Protein AF-A0A3M1DU56-F1 (afdb_monomer_lite)

Structure (mmCIF, N/CA/C/O backbone):
data_AF-A0A3M1DU56-F1
#
_entry.id   AF-A0A3M1DU56-F1
#
loop_
_atom_site.group_PDB
_atom_site.id
_atom_site.type_symbol
_atom_site.label_atom_id
_atom_site.label_alt_id
_atom_site.label_comp_id
_atom_site.label_asym_id
_atom_site.label_entity_id
_atom_site.label_seq_id
_atom_site.pdbx_PDB_ins_code
_atom_site.Cartn_x
_atom_site.Cartn_y
_atom_site.Cartn_z
_atom_site.occupancy
_atom_site.B_iso_or_equiv
_atom_site.auth_seq_id
_atom_site.auth_comp_id
_atom_site.auth_asym_id
_atom_site.auth_atom_id
_atom_site.pdbx_PDB_model_num
ATOM 1 N N . LEU A 1 1 ? 11.987 19.988 -19.309 1.00 53.34 1 LEU A N 1
ATOM 2 C CA . LEU A 1 1 ? 11.831 20.797 -18.081 1.00 53.34 1 LEU A CA 1
ATOM 3 C C . LEU A 1 1 ? 10.709 21.783 -18.380 1.00 53.34 1 LEU A C 1
ATOM 5 O O . LEU A 1 1 ? 10.900 22.596 -19.270 1.00 53.34 1 LEU A O 1
ATOM 9 N N . ILE A 1 2 ? 9.508 21.596 -17.819 1.00 60.16 2 ILE A N 1
ATOM 10 C CA . ILE A 1 2 ? 8.320 22.378 -18.244 1.00 60.16 2 ILE A CA 1
ATOM 11 C C . ILE A 1 2 ? 8.192 23.694 -17.455 1.00 60.16 2 ILE A C 1
ATOM 13 O O . ILE A 1 2 ? 7.592 24.644 -17.939 1.00 60.16 2 ILE A O 1
ATOM 17 N N . GLY A 1 3 ? 8.858 23.809 -16.307 1.00 58.50 3 GLY A N 1
ATOM 18 C CA . GLY A 1 3 ? 9.048 25.081 -15.618 1.00 58.50 3 GLY A CA 1
ATOM 19 C C . GLY A 1 3 ? 9.845 24.898 -14.332 1.00 58.50 3 GLY A C 1
ATOM 20 O O . GLY A 1 3 ? 9.717 23.869 -13.665 1.00 58.50 3 GLY A O 1
ATOM 21 N N . GLY A 1 4 ? 10.690 25.876 -14.015 1.00 61.22 4 GLY A N 1
ATOM 22 C CA . GLY A 1 4 ? 11.244 26.072 -12.679 1.00 61.22 4 GLY A CA 1
ATOM 23 C C . GLY A 1 4 ? 10.554 27.283 -12.063 1.00 61.22 4 GLY A C 1
ATOM 24 O O . GLY A 1 4 ? 10.511 28.334 -12.701 1.00 61.22 4 GLY A O 1
ATOM 25 N N . LEU A 1 5 ? 9.975 27.136 -10.872 1.00 71.75 5 LEU A N 1
ATOM 26 C CA . LEU A 1 5 ? 9.483 28.278 -10.104 1.00 71.75 5 LEU A CA 1
ATOM 27 C C . LEU A 1 5 ? 10.548 28.630 -9.072 1.00 71.75 5 LEU A C 1
ATOM 29 O O . LEU A 1 5 ? 10.865 27.818 -8.203 1.00 71.75 5 LEU A O 1
ATOM 33 N N . PHE A 1 6 ? 11.092 29.835 -9.200 1.00 69.06 6 PHE A N 1
ATOM 34 C CA . PHE A 1 6 ? 11.969 30.436 -8.210 1.00 69.06 6 PHE A CA 1
ATOM 35 C C . PHE A 1 6 ? 11.147 31.434 -7.399 1.00 69.06 6 PHE A C 1
ATOM 37 O O . PHE A 1 6 ? 10.529 32.335 -7.975 1.00 69.06 6 PHE A O 1
ATOM 44 N N . ARG A 1 7 ? 11.115 31.270 -6.076 1.00 62.53 7 ARG A N 1
ATOM 45 C CA . ARG A 1 7 ? 10.543 32.266 -5.169 1.00 62.53 7 ARG A CA 1
ATOM 46 C C . ARG A 1 7 ? 11.596 32.645 -4.138 1.00 62.53 7 ARG A C 1
ATOM 48 O O . ARG A 1 7 ? 12.081 31.800 -3.391 1.00 62.53 7 ARG A O 1
ATOM 55 N N . GLU A 1 8 ? 11.914 33.930 -4.102 1.00 69.94 8 GLU A N 1
ATOM 56 C CA . GLU A 1 8 ? 12.745 34.545 -3.073 1.00 69.94 8 GLU A CA 1
ATOM 57 C C . GLU A 1 8 ? 11.850 35.467 -2.254 1.00 69.94 8 GLU A C 1
ATOM 59 O O . GLU A 1 8 ? 11.151 36.322 -2.804 1.00 69.94 8 GLU A O 1
ATOM 64 N N . VAL A 1 9 ? 11.809 35.231 -0.944 1.00 67.00 9 VAL A N 1
ATOM 65 C CA . VAL A 1 9 ? 11.100 36.092 0.001 1.00 67.00 9 VAL A CA 1
ATOM 66 C C . VAL A 1 9 ? 12.126 36.628 0.985 1.00 67.00 9 VAL A C 1
ATOM 68 O O . VAL A 1 9 ? 12.706 35.868 1.764 1.00 67.00 9 VAL A O 1
ATOM 71 N N . THR A 1 10 ? 12.333 37.939 0.938 1.00 72.50 10 THR A N 1
ATOM 72 C CA . THR A 1 10 ? 13.111 38.684 1.929 1.00 72.50 10 THR A CA 1
ATOM 73 C C . THR A 1 10 ? 12.139 39.275 2.940 1.00 72.50 10 THR A C 1
ATOM 75 O O . THR A 1 10 ? 11.180 39.948 2.556 1.00 72.50 10 THR A O 1
ATOM 78 N N . THR A 1 11 ? 12.342 38.977 4.223 1.00 69.69 11 THR A N 1
ATOM 79 C CA . THR A 1 11 ? 11.551 39.558 5.315 1.00 69.69 11 THR A CA 1
ATOM 80 C C . THR A 1 11 ? 12.462 40.370 6.222 1.00 69.69 11 THR A C 1
ATOM 82 O O . THR A 1 11 ? 13.335 39.805 6.882 1.00 69.69 11 THR A O 1
ATOM 85 N N . ASP A 1 12 ? 12.199 41.676 6.286 1.00 74.12 12 ASP A N 1
ATOM 86 C CA . ASP A 1 12 ? 12.950 42.621 7.109 1.00 74.12 12 ASP A CA 1
ATOM 87 C C . ASP A 1 12 ? 12.147 42.985 8.360 1.00 74.12 12 ASP A C 1
ATOM 89 O O . ASP A 1 12 ? 11.065 43.576 8.291 1.00 74.12 12 ASP A O 1
ATOM 93 N N . GLY A 1 13 ? 12.672 42.614 9.528 1.00 69.31 13 GLY A N 1
ATOM 94 C CA . GLY A 1 13 ? 12.105 42.938 10.831 1.00 69.31 13 GLY A CA 1
ATOM 95 C C . GLY A 1 13 ? 13.002 43.899 11.602 1.00 69.31 13 GLY A C 1
ATOM 96 O O . GLY A 1 13 ? 14.091 43.529 12.041 1.00 69.31 13 GLY A O 1
ATOM 97 N N . HIS A 1 14 ? 12.525 45.122 11.840 1.00 76.25 14 HIS A N 1
ATOM 98 C CA . HIS A 1 14 ? 13.210 46.099 12.689 1.00 76.25 14 HIS A CA 1
ATOM 99 C C . HIS A 1 14 ? 12.435 46.304 13.990 1.00 76.25 14 HIS A C 1
ATOM 101 O O . HIS A 1 14 ? 11.269 46.690 13.977 1.00 76.25 14 HIS A O 1
ATOM 107 N N . SER A 1 15 ? 13.084 46.061 15.127 1.00 75.06 15 SER A N 1
ATOM 108 C CA . SER A 1 15 ? 12.523 46.313 16.457 1.00 75.06 15 SER A CA 1
ATOM 109 C C . SER A 1 15 ? 13.486 47.181 17.256 1.00 75.06 15 SER A C 1
ATOM 111 O O . SER A 1 15 ? 14.662 46.851 17.378 1.00 75.06 15 SER A O 1
ATOM 113 N N . GLN A 1 16 ? 13.018 48.299 17.807 1.00 81.38 16 GLN A N 1
ATOM 114 C CA . GLN A 1 16 ? 13.868 49.211 18.578 1.00 81.38 16 GLN A CA 1
ATOM 115 C C . GLN A 1 16 ? 13.161 49.740 19.822 1.00 81.38 16 GLN A C 1
ATOM 117 O O . GLN A 1 16 ? 11.945 49.937 19.815 1.00 81.38 16 GLN A O 1
ATOM 122 N N . VAL A 1 17 ? 13.934 50.007 20.877 1.00 77.56 17 VAL A N 1
ATOM 123 C CA . VAL A 1 17 ? 13.431 50.676 22.082 1.00 77.56 17 VAL A CA 1
ATOM 124 C C . VAL A 1 17 ? 13.238 52.174 21.779 1.00 77.56 17 VAL A C 1
ATOM 126 O O . VAL A 1 17 ? 14.212 52.838 21.404 1.00 77.56 17 VAL A O 1
ATOM 129 N N . PRO A 1 18 ? 12.019 52.735 21.930 1.00 73.94 18 PRO A N 1
ATOM 130 C CA . PRO A 1 18 ? 11.756 54.148 21.657 1.00 73.94 18 PRO A CA 1
ATOM 131 C C . PRO A 1 18 ? 12.673 55.075 22.473 1.00 73.94 18 PRO A C 1
ATOM 133 O O . PRO A 1 18 ? 12.880 54.868 23.666 1.00 73.94 18 PRO A O 1
ATOM 136 N N . GLY A 1 19 ? 13.245 56.097 21.830 1.00 79.62 19 GLY A N 1
ATOM 137 C CA . GLY A 1 19 ? 14.179 57.048 22.449 1.00 79.62 19 GLY A CA 1
ATOM 138 C C . GLY A 1 19 ? 15.635 56.571 22.433 1.00 79.62 19 GLY A C 1
ATOM 139 O O . GLY A 1 19 ? 16.466 57.184 21.764 1.00 79.62 19 GLY A O 1
ATOM 140 N N . LEU A 1 20 ? 15.942 55.460 23.111 1.00 76.88 20 LEU A N 1
ATOM 141 C CA . LEU A 1 20 ? 17.318 54.950 23.246 1.00 76.88 20 LEU A CA 1
ATOM 142 C C . LEU A 1 20 ? 17.908 54.418 21.930 1.00 76.88 20 LEU A C 1
ATOM 144 O O . LEU A 1 20 ? 19.110 54.547 21.709 1.00 76.88 20 LEU A O 1
ATOM 148 N N . GLY A 1 21 ? 17.077 53.876 21.032 1.00 72.31 21 GLY A N 1
ATOM 149 C CA . GLY A 1 21 ? 17.520 53.323 19.745 1.00 72.31 21 GLY A CA 1
ATOM 150 C C . GLY A 1 21 ? 18.069 54.345 18.735 1.00 72.31 21 GLY A C 1
ATOM 151 O O . GLY A 1 21 ? 18.773 53.953 17.808 1.00 72.31 21 GLY A O 1
ATOM 152 N N . ASN A 1 22 ? 17.812 55.648 18.922 1.00 80.50 22 ASN A N 1
ATOM 153 C CA . ASN A 1 22 ? 18.173 56.703 17.960 1.00 80.50 22 ASN A CA 1
ATOM 154 C C . ASN A 1 22 ? 19.510 57.407 18.267 1.00 80.50 22 ASN A C 1
ATOM 156 O O . ASN A 1 22 ? 19.886 58.343 17.561 1.00 80.50 22 ASN A O 1
ATOM 160 N N . LEU A 1 23 ? 20.227 57.008 19.325 1.00 83.62 23 LEU A N 1
ATOM 161 C CA . LEU A 1 23 ? 21.490 57.655 19.691 1.00 83.62 23 LEU A CA 1
ATOM 162 C C . LEU A 1 23 ? 22.633 57.211 18.758 1.00 83.62 23 LEU A C 1
ATOM 164 O O . LEU A 1 23 ? 22.855 56.008 18.611 1.00 83.62 23 LEU A O 1
ATOM 168 N N . PRO A 1 24 ? 23.429 58.146 18.203 1.00 76.75 24 PRO A N 1
ATOM 169 C CA . PRO A 1 24 ? 24.437 57.843 17.182 1.00 76.75 24 PRO A CA 1
ATOM 170 C C . PRO A 1 24 ? 25.595 56.955 17.672 1.00 76.75 24 PRO A C 1
ATOM 172 O O . PRO A 1 24 ? 26.265 56.341 16.850 1.00 76.75 24 PRO A O 1
ATOM 175 N N . TRP A 1 25 ? 25.808 56.853 18.991 1.00 80.50 25 TRP A N 1
ATOM 176 C CA . TRP A 1 25 ? 26.898 56.060 19.582 1.00 80.50 25 TRP A CA 1
ATOM 177 C C . TRP A 1 25 ? 26.436 54.794 20.315 1.00 80.50 25 TRP A C 1
ATOM 179 O O . TRP A 1 25 ? 27.123 53.781 20.253 1.00 80.50 25 TRP A O 1
ATOM 189 N N . ILE A 1 26 ? 25.283 54.825 20.995 1.00 82.31 26 ILE A N 1
ATOM 190 C CA . ILE A 1 26 ? 24.797 53.693 21.814 1.00 82.31 26 ILE A CA 1
ATOM 191 C C . ILE A 1 26 ? 23.497 53.060 21.300 1.00 82.31 26 ILE A C 1
ATOM 193 O O . ILE A 1 26 ? 23.147 51.962 21.723 1.00 82.31 26 ILE A O 1
ATOM 197 N N . GLY A 1 27 ? 22.798 53.705 20.362 1.00 75.19 27 GLY A N 1
ATOM 198 C CA . GLY A 1 27 ? 21.537 53.221 19.793 1.00 75.19 27 GLY A CA 1
ATOM 199 C C . GLY A 1 27 ? 21.592 51.828 19.148 1.00 75.19 27 GLY A C 1
ATOM 200 O O . GLY A 1 27 ? 20.631 51.075 19.318 1.00 75.19 27 GLY A O 1
ATOM 201 N N . PRO A 1 28 ? 22.697 51.407 18.491 1.00 79.88 28 PRO A N 1
ATOM 202 C CA . PRO A 1 28 ? 22.815 50.056 17.942 1.00 79.88 28 PRO A CA 1
ATOM 203 C C . PRO A 1 28 ? 22.666 48.924 18.966 1.00 79.88 28 PRO A C 1
ATOM 205 O O . PRO A 1 28 ? 22.270 47.831 18.581 1.00 79.88 28 PRO A O 1
ATOM 208 N N . LEU A 1 29 ? 22.941 49.179 20.251 1.00 80.88 29 LEU A N 1
ATOM 209 C CA . LEU A 1 29 ? 22.835 48.182 21.322 1.00 80.88 29 LEU A CA 1
ATOM 210 C C . LEU A 1 29 ? 21.387 47.959 21.798 1.00 80.88 29 LEU A C 1
ATOM 212 O O . LEU A 1 29 ? 21.093 46.949 22.430 1.00 80.88 29 LEU A O 1
ATOM 216 N N . PHE A 1 30 ? 20.486 48.897 21.488 1.00 81.38 30 PHE A N 1
ATOM 217 C CA . PHE A 1 30 ? 19.079 48.900 21.910 1.00 81.38 30 PHE A CA 1
ATOM 218 C C . PHE A 1 30 ? 18.104 48.676 20.742 1.00 81.38 30 PHE A C 1
ATOM 220 O O . PHE A 1 30 ? 16.900 48.931 20.863 1.00 81.38 30 PHE A O 1
ATOM 227 N N . ARG A 1 31 ? 18.617 48.202 19.601 1.00 80.00 31 ARG A N 1
ATOM 228 C CA . ARG A 1 31 ? 17.826 47.794 18.436 1.00 80.00 31 ARG A CA 1
ATOM 229 C C . ARG A 1 31 ? 18.154 46.355 18.054 1.00 80.00 31 ARG A C 1
ATOM 231 O O . ARG A 1 31 ? 19.301 45.933 18.136 1.00 80.00 31 ARG A O 1
ATOM 238 N N . SER A 1 32 ? 17.143 45.627 17.607 1.00 76.12 32 SER A N 1
ATOM 239 C CA . SER A 1 32 ? 17.262 44.303 17.011 1.00 76.12 32 SER A CA 1
ATOM 240 C C . SER A 1 32 ? 16.854 44.400 15.545 1.00 76.12 32 SER A C 1
ATOM 242 O O . SER A 1 32 ? 15.770 44.895 15.224 1.00 76.12 32 SER A O 1
ATOM 244 N N . ILE A 1 33 ? 17.751 43.976 14.660 1.00 75.25 33 ILE A N 1
ATOM 245 C CA . ILE A 1 33 ? 17.503 43.875 13.223 1.00 75.25 33 ILE A CA 1
ATOM 246 C C . ILE A 1 33 ? 17.552 42.389 12.901 1.00 75.25 33 ILE A C 1
ATOM 248 O O . ILE A 1 33 ? 18.579 41.748 13.119 1.00 75.25 33 ILE A O 1
ATOM 252 N N . ALA A 1 34 ? 16.436 41.849 12.430 1.00 71.44 34 ALA A N 1
ATOM 253 C CA . ALA A 1 34 ? 16.346 40.481 11.959 1.00 71.44 34 ALA A CA 1
ATOM 254 C C . ALA A 1 34 ? 16.028 40.520 10.465 1.00 71.44 34 ALA A C 1
ATOM 256 O O . ALA A 1 34 ? 14.930 40.904 10.070 1.00 71.44 34 ALA A O 1
ATOM 257 N N . GLU A 1 35 ? 17.006 40.135 9.656 1.00 73.06 35 GLU A N 1
ATOM 258 C CA . GLU A 1 35 ? 16.851 39.929 8.220 1.00 73.06 35 GLU A CA 1
ATOM 259 C C . GLU A 1 35 ? 16.858 38.421 7.964 1.00 73.06 35 GLU A C 1
ATOM 261 O O . GLU A 1 35 ? 17.730 37.698 8.456 1.00 73.06 35 GLU A O 1
ATOM 266 N N . SER A 1 36 ? 15.854 37.928 7.241 1.00 71.56 36 SER A N 1
ATOM 267 C CA . SER A 1 36 ? 15.786 36.527 6.835 1.00 71.56 36 SER A CA 1
ATOM 268 C C . SER A 1 36 ? 15.483 36.429 5.348 1.00 71.56 36 SER A C 1
ATOM 270 O O . SER A 1 36 ? 14.459 36.926 4.872 1.00 71.56 36 SER A O 1
ATOM 272 N N . THR A 1 37 ? 16.371 35.743 4.630 1.00 73.75 37 THR A N 1
ATOM 273 C CA . THR A 1 37 ? 16.243 35.474 3.196 1.00 73.75 37 THR A CA 1
ATOM 274 C C . THR A 1 37 ? 16.012 33.983 3.002 1.00 73.75 37 THR A C 1
ATOM 276 O O . THR A 1 37 ? 16.895 33.175 3.294 1.00 73.75 37 THR A O 1
ATOM 279 N N . THR A 1 38 ? 14.826 33.609 2.512 1.00 67.19 38 THR A N 1
ATOM 280 C CA . THR A 1 38 ? 14.493 32.211 2.194 1.00 67.19 38 THR A CA 1
ATOM 281 C C . THR A 1 38 ? 14.344 32.041 0.686 1.00 67.19 38 THR A C 1
ATOM 283 O O . THR A 1 38 ? 13.567 32.749 0.039 1.00 67.19 38 THR A O 1
ATOM 286 N N . ARG A 1 39 ? 15.109 31.095 0.130 1.00 77.69 39 ARG A N 1
ATOM 287 C CA . ARG A 1 39 ? 15.142 30.759 -1.296 1.00 77.69 39 ARG A CA 1
ATOM 288 C C . ARG A 1 39 ? 14.494 29.398 -1.519 1.00 77.69 39 ARG A C 1
ATOM 290 O O . ARG A 1 39 ? 14.992 28.396 -1.012 1.00 77.69 39 ARG A O 1
ATOM 297 N N . GLU A 1 40 ? 13.410 29.367 -2.289 1.00 69.06 40 GLU A N 1
ATOM 298 C CA . GLU A 1 40 ? 12.680 28.141 -2.618 1.00 69.06 40 GLU A CA 1
ATOM 299 C C . GLU A 1 40 ? 12.766 27.845 -4.119 1.00 69.06 40 GLU A C 1
ATOM 301 O O . GLU A 1 40 ? 12.399 28.671 -4.962 1.00 69.06 40 GLU A O 1
ATOM 306 N N . GLU A 1 41 ? 13.242 26.643 -4.451 1.00 71.50 41 GLU A N 1
ATOM 307 C CA . GLU A 1 41 ? 13.414 26.173 -5.825 1.00 71.50 41 GLU A CA 1
ATOM 308 C C . GLU A 1 41 ? 12.543 24.938 -6.065 1.00 71.50 41 GLU A C 1
ATOM 310 O O . GLU A 1 41 ? 12.727 23.895 -5.435 1.00 71.50 41 GLU A O 1
ATOM 315 N N . VAL A 1 42 ? 11.589 25.042 -6.996 1.00 75.38 42 VAL A N 1
ATOM 316 C CA . VAL A 1 42 ? 10.741 23.911 -7.397 1.00 75.38 42 VAL A CA 1
ATOM 317 C C . VAL A 1 42 ? 10.978 23.596 -8.868 1.00 75.38 42 VAL A C 1
ATOM 319 O O . VAL A 1 42 ? 10.626 24.379 -9.752 1.00 75.38 42 VAL A O 1
ATOM 322 N N . ILE A 1 43 ? 11.560 22.424 -9.134 1.00 79.56 43 ILE A N 1
ATOM 323 C CA . ILE A 1 43 ? 11.847 21.926 -10.484 1.00 79.56 43 ILE A CA 1
ATOM 324 C C . ILE A 1 43 ? 10.837 20.832 -10.840 1.00 79.56 43 ILE A C 1
ATOM 326 O O . ILE A 1 43 ? 10.776 19.800 -10.173 1.00 79.56 43 ILE A O 1
ATOM 330 N N . ILE A 1 44 ? 10.074 21.027 -11.921 1.00 73.12 44 ILE A N 1
ATOM 331 C CA . ILE A 1 44 ? 9.107 20.034 -12.411 1.00 73.12 44 ILE A CA 1
ATOM 332 C C . ILE A 1 44 ? 9.627 19.389 -13.707 1.00 73.12 44 ILE A C 1
ATOM 334 O O . ILE A 1 44 ? 9.723 20.027 -14.765 1.00 73.12 44 ILE A O 1
ATOM 338 N N . LEU A 1 45 ? 9.947 18.091 -13.630 1.00 81.62 45 LEU A N 1
ATOM 339 C CA . LEU A 1 45 ? 10.347 17.260 -14.769 1.00 81.62 45 LEU A CA 1
ATOM 340 C C . LEU A 1 45 ? 9.177 16.393 -15.249 1.00 81.62 45 LEU A C 1
ATOM 342 O O . LEU A 1 45 ? 8.604 15.626 -14.482 1.00 81.62 45 LEU A O 1
ATOM 346 N N . LEU A 1 46 ? 8.858 16.496 -16.541 1.00 76.62 46 LEU A N 1
ATOM 347 C CA . LEU A 1 46 ? 7.884 15.648 -17.226 1.00 76.62 46 LEU A CA 1
ATOM 348 C C . LEU A 1 46 ? 8.612 14.886 -18.334 1.00 76.62 46 LEU A C 1
ATOM 350 O O . LEU A 1 46 ? 9.148 15.504 -19.256 1.00 76.62 46 LEU A O 1
ATOM 354 N N . THR A 1 47 ? 8.640 13.558 -18.230 1.00 81.00 47 THR A N 1
ATOM 355 C CA . THR A 1 47 ? 9.211 12.676 -19.254 1.00 81.00 47 THR A CA 1
ATOM 356 C C . THR A 1 47 ? 8.079 12.113 -20.102 1.00 81.00 47 THR A C 1
ATOM 358 O O . THR A 1 47 ? 7.308 11.272 -19.644 1.00 81.00 47 THR A O 1
ATOM 361 N N . LEU A 1 48 ? 7.958 12.588 -21.341 1.00 75.69 48 LEU A N 1
ATOM 362 C CA . LEU A 1 48 ? 6.978 12.073 -22.294 1.00 75.69 48 LEU A CA 1
ATOM 363 C C . LEU A 1 48 ? 7.578 10.876 -23.038 1.00 75.69 48 LEU A C 1
ATOM 365 O O . LEU A 1 48 ? 8.581 11.014 -23.734 1.00 75.69 48 LEU A O 1
ATOM 369 N N . HIS A 1 49 ? 6.947 9.710 -22.916 1.00 75.44 49 HIS A N 1
ATOM 370 C CA . HIS A 1 49 ? 7.273 8.528 -23.711 1.00 75.44 49 HIS A CA 1
ATOM 371 C C . HIS A 1 49 ? 6.196 8.334 -24.784 1.00 75.44 49 HIS A C 1
ATOM 373 O O . HIS A 1 49 ? 5.027 8.143 -24.457 1.00 75.44 49 HIS A O 1
ATOM 379 N N . VAL A 1 50 ? 6.582 8.380 -26.063 1.00 73.94 50 VAL A N 1
ATOM 380 C CA . VAL A 1 50 ? 5.674 8.105 -27.189 1.00 73.94 50 VAL A CA 1
ATOM 381 C C . VAL A 1 50 ? 5.787 6.630 -27.561 1.00 73.94 50 VAL A C 1
ATOM 383 O O . VAL A 1 50 ? 6.809 6.195 -28.094 1.00 73.94 50 VAL A O 1
ATOM 386 N N . VAL A 1 51 ? 4.738 5.860 -27.279 1.00 72.12 51 VAL A N 1
ATOM 387 C CA . VAL A 1 51 ? 4.642 4.452 -27.682 1.00 72.12 51 VAL A CA 1
ATOM 388 C C . VAL A 1 51 ? 4.121 4.410 -29.117 1.00 72.12 51 VAL A C 1
ATOM 390 O O . VAL A 1 51 ? 2.997 4.822 -29.377 1.00 72.12 51 VAL A O 1
ATOM 393 N N . LYS A 1 52 ? 4.961 3.965 -30.058 1.00 71.56 52 LYS A N 1
ATOM 394 C CA . LYS A 1 52 ? 4.614 3.902 -31.491 1.00 71.56 52 LYS A CA 1
ATOM 395 C C . LYS A 1 52 ? 3.897 2.613 -31.888 1.00 71.56 52 LYS A C 1
ATOM 397 O O . LYS A 1 52 ? 3.247 2.585 -32.923 1.00 71.56 52 LYS A O 1
ATOM 402 N N . ASP A 1 53 ? 4.034 1.571 -31.077 1.00 73.31 53 ASP A N 1
ATOM 403 C CA . ASP A 1 53 ? 3.631 0.216 -31.435 1.00 73.31 53 ASP A CA 1
ATOM 404 C C . ASP A 1 53 ? 2.774 -0.374 -30.308 1.00 73.31 53 ASP A C 1
ATOM 406 O O . ASP A 1 53 ? 3.262 -1.035 -29.386 1.00 73.31 53 ASP A O 1
ATOM 410 N N . TYR A 1 54 ? 1.490 -0.005 -30.319 1.00 65.25 54 TYR A N 1
ATOM 411 C CA . TYR A 1 54 ? 0.534 -0.352 -29.265 1.00 65.25 54 TYR A CA 1
ATOM 412 C C . TYR A 1 54 ? 0.395 -1.867 -29.093 1.00 65.25 54 TYR A C 1
ATOM 414 O O . TYR A 1 54 ? 0.314 -2.343 -27.961 1.00 65.25 54 TYR A O 1
ATOM 422 N N . ASP A 1 55 ? 0.444 -2.628 -30.187 1.00 70.38 55 ASP A N 1
ATOM 423 C CA . ASP A 1 55 ? 0.263 -4.080 -30.163 1.00 70.38 55 ASP A CA 1
ATOM 424 C C . ASP A 1 55 ? 1.483 -4.807 -29.591 1.00 70.38 55 ASP A C 1
ATOM 426 O O . ASP A 1 55 ? 1.335 -5.695 -28.746 1.00 70.38 55 ASP A O 1
ATOM 430 N N . ALA A 1 56 ? 2.698 -4.385 -29.960 1.00 66.38 56 ALA A N 1
ATOM 431 C CA . ALA A 1 56 ? 3.933 -4.927 -29.394 1.00 66.38 56 ALA A CA 1
ATOM 432 C C . ALA A 1 56 ? 4.045 -4.633 -27.887 1.00 66.38 56 ALA A C 1
ATOM 434 O O . ALA A 1 56 ? 4.449 -5.499 -27.105 1.00 66.38 56 ALA A O 1
ATOM 435 N N . TYR A 1 57 ? 3.625 -3.439 -27.455 1.00 67.38 57 TYR A N 1
ATOM 436 C CA . TYR A 1 57 ? 3.601 -3.064 -26.040 1.00 67.38 57 TYR A CA 1
ATOM 437 C C . TYR A 1 57 ? 2.506 -3.808 -25.264 1.00 67.38 57 TYR A C 1
ATOM 439 O O . TYR A 1 57 ? 2.744 -4.266 -24.147 1.00 67.38 57 TYR A O 1
ATOM 447 N N . ALA A 1 58 ? 1.323 -3.990 -25.857 1.00 68.12 58 ALA A N 1
ATOM 448 C CA . ALA A 1 58 ? 0.241 -4.773 -25.268 1.00 68.12 58 ALA A CA 1
ATOM 449 C C . ALA A 1 58 ? 0.611 -6.260 -25.152 1.00 68.12 58 ALA A C 1
ATOM 451 O O . ALA A 1 58 ? 0.250 -6.906 -24.169 1.00 68.12 58 ALA A O 1
ATOM 452 N N . ALA A 1 59 ? 1.348 -6.813 -26.118 1.00 69.50 59 ALA A N 1
ATOM 453 C CA . ALA A 1 59 ? 1.863 -8.178 -26.064 1.00 69.50 59 ALA A CA 1
ATOM 454 C C . ALA A 1 59 ? 2.975 -8.332 -25.010 1.00 69.50 59 ALA A C 1
ATOM 456 O O . ALA A 1 59 ? 2.959 -9.289 -24.235 1.00 69.50 59 ALA A O 1
ATOM 457 N N . ALA A 1 60 ? 3.903 -7.373 -24.919 1.00 70.00 60 ALA A N 1
ATOM 458 C CA . ALA A 1 60 ? 4.939 -7.353 -23.885 1.00 70.00 60 ALA A CA 1
ATOM 459 C C . ALA A 1 60 ? 4.343 -7.202 -22.475 1.00 70.00 60 ALA A C 1
ATOM 461 O O . ALA A 1 60 ? 4.730 -7.930 -21.562 1.00 70.00 60 ALA A O 1
ATOM 462 N N . SER A 1 61 ? 3.345 -6.329 -22.321 1.00 66.31 61 SER A N 1
ATOM 463 C CA . SER A 1 61 ? 2.598 -6.146 -21.076 1.00 66.31 61 SER A CA 1
ATOM 464 C C . SER A 1 61 ? 1.850 -7.418 -20.677 1.00 66.31 61 SER A C 1
ATOM 466 O O . SER A 1 61 ? 1.956 -7.849 -19.529 1.00 66.31 61 SER A O 1
ATOM 468 N N . ARG A 1 62 ? 1.180 -8.084 -21.629 1.00 68.69 62 ARG A N 1
ATOM 469 C CA . ARG A 1 62 ? 0.550 -9.394 -21.404 1.00 68.69 62 ARG A CA 1
ATOM 470 C C . ARG A 1 62 ? 1.564 -10.446 -20.962 1.00 68.69 62 ARG A C 1
ATOM 472 O O . ARG A 1 62 ? 1.320 -11.135 -19.983 1.00 68.69 62 ARG A O 1
ATOM 479 N N . LYS A 1 63 ? 2.734 -10.511 -21.602 1.00 67.06 63 LYS A N 1
ATOM 480 C CA . LYS A 1 63 ? 3.808 -11.449 -21.238 1.00 67.06 63 LYS A CA 1
ATOM 481 C C . LYS A 1 63 ? 4.405 -11.159 -19.854 1.00 67.06 63 LYS A C 1
ATOM 483 O O . LYS A 1 63 ? 4.770 -12.082 -19.131 1.00 67.06 63 LYS A O 1
ATOM 488 N N . GLN A 1 64 ? 4.498 -9.888 -19.462 1.00 66.00 64 GLN A N 1
ATOM 489 C CA . GLN A 1 64 ? 4.919 -9.491 -18.115 1.00 66.00 64 GLN A CA 1
ATOM 490 C C . GLN A 1 64 ? 3.865 -9.833 -17.058 1.00 66.00 64 GLN A C 1
ATOM 492 O O . GLN A 1 64 ? 4.237 -10.306 -15.986 1.00 66.00 64 GLN A O 1
ATOM 497 N N . LEU A 1 65 ? 2.577 -9.648 -17.363 1.00 67.31 65 LEU A N 1
ATOM 498 C CA . LEU A 1 65 ? 1.462 -10.102 -16.527 1.00 67.31 65 LEU A CA 1
ATOM 499 C C . LEU A 1 65 ? 1.495 -11.620 -16.345 1.00 67.31 65 LEU A C 1
ATOM 501 O O . LEU A 1 65 ? 1.465 -12.094 -15.216 1.00 67.31 65 LEU A O 1
ATOM 505 N N . GLU A 1 66 ? 1.666 -12.372 -17.430 1.00 68.50 66 GLU A N 1
ATOM 506 C CA . GLU A 1 66 ? 1.748 -13.833 -17.397 1.00 68.50 66 GLU A CA 1
ATOM 507 C C . GLU A 1 66 ? 2.954 -14.320 -16.579 1.00 68.50 66 GLU A C 1
ATOM 509 O O . GLU A 1 66 ? 2.837 -15.235 -15.768 1.00 68.50 66 GLU A O 1
ATOM 514 N N . ASN A 1 67 ? 4.119 -13.678 -16.728 1.00 63.62 67 ASN A N 1
ATOM 515 C CA . ASN A 1 67 ? 5.289 -13.981 -15.904 1.00 63.62 67 ASN A CA 1
ATOM 516 C C . ASN A 1 67 ? 5.065 -13.621 -14.429 1.00 63.62 67 ASN A C 1
ATOM 518 O O . ASN A 1 67 ? 5.482 -14.378 -13.554 1.00 63.62 67 ASN A O 1
ATOM 522 N N . ALA A 1 68 ? 4.399 -12.503 -14.131 1.00 61.28 68 ALA A N 1
ATOM 523 C CA . ALA A 1 68 ? 4.041 -12.137 -12.763 1.00 61.28 68 ALA A CA 1
ATOM 524 C C . ALA A 1 68 ? 3.051 -13.143 -12.153 1.00 61.28 68 ALA A C 1
ATOM 526 O O . ALA A 1 68 ? 3.196 -13.523 -10.990 1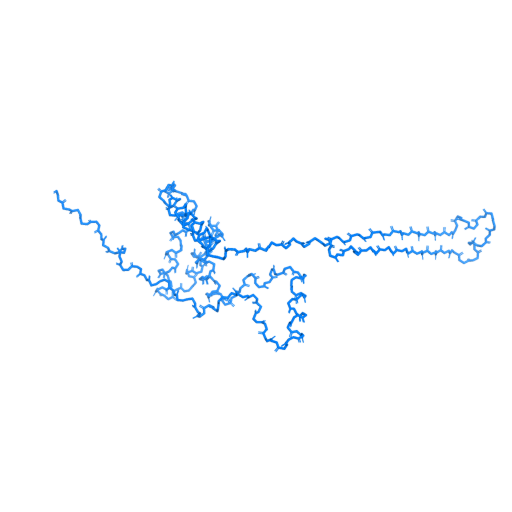.00 61.28 68 ALA A O 1
ATOM 527 N N . GLU A 1 69 ? 2.091 -13.635 -12.937 1.00 57.47 69 GLU A N 1
ATOM 528 C CA . GLU A 1 69 ? 1.162 -14.685 -12.523 1.00 57.47 69 GLU A CA 1
ATOM 529 C C . GLU A 1 69 ? 1.860 -16.028 -12.316 1.00 57.47 69 GLU A C 1
ATOM 531 O O . GLU A 1 69 ? 1.628 -16.671 -11.293 1.00 57.47 69 GLU A O 1
ATOM 536 N N . ARG A 1 70 ? 2.778 -16.426 -13.205 1.00 59.25 70 ARG A N 1
ATOM 537 C CA . ARG A 1 70 ? 3.596 -17.639 -13.041 1.00 59.25 70 ARG A CA 1
ATOM 538 C C . ARG A 1 70 ? 4.503 -17.559 -11.820 1.00 59.25 70 ARG A C 1
ATOM 540 O O . ARG A 1 70 ? 4.595 -18.536 -11.087 1.00 59.25 70 ARG A O 1
ATOM 547 N N . ILE A 1 71 ? 5.119 -16.408 -11.545 1.00 60.16 71 ILE A N 1
ATOM 548 C CA . ILE A 1 71 ? 5.905 -16.195 -10.320 1.00 60.16 71 ILE A CA 1
ATOM 549 C C . ILE A 1 71 ? 4.990 -16.246 -9.088 1.00 60.16 71 ILE A C 1
ATOM 551 O O . ILE A 1 71 ? 5.352 -16.861 -8.090 1.00 60.16 71 ILE A O 1
ATOM 555 N N . ARG A 1 72 ? 3.776 -15.684 -9.158 1.00 60.34 72 ARG A N 1
ATOM 556 C CA . ARG A 1 72 ? 2.775 -15.756 -8.079 1.00 60.34 72 ARG A CA 1
ATOM 557 C C . ARG A 1 72 ? 2.308 -17.191 -7.807 1.00 60.34 72 ARG A C 1
ATOM 559 O O . ARG A 1 72 ? 2.137 -17.571 -6.652 1.00 60.34 72 ARG A O 1
ATOM 566 N N . VAL A 1 73 ? 2.076 -17.989 -8.847 1.00 59.28 73 VAL A N 1
ATOM 567 C CA . VAL A 1 73 ? 1.635 -19.391 -8.731 1.00 59.28 73 VAL A CA 1
ATOM 568 C C . VAL A 1 73 ? 2.797 -20.302 -8.317 1.00 59.28 73 VAL A C 1
ATOM 570 O O . VAL A 1 73 ? 2.632 -21.119 -7.417 1.00 59.28 73 VAL A O 1
ATOM 573 N N . GLY A 1 74 ? 3.994 -20.101 -8.872 1.00 58.38 74 GLY A N 1
ATOM 574 C CA . GLY A 1 74 ? 5.210 -20.825 -8.489 1.00 58.38 74 GLY A CA 1
ATOM 575 C C . GLY A 1 74 ? 5.662 -20.518 -7.059 1.00 58.38 74 GLY A C 1
ATOM 576 O O . GLY A 1 74 ? 6.073 -21.421 -6.333 1.00 58.38 74 GLY A O 1
ATOM 577 N N . ALA A 1 75 ? 5.485 -19.277 -6.593 1.00 57.56 75 ALA A N 1
ATOM 578 C CA . ALA A 1 75 ? 5.687 -18.930 -5.190 1.00 57.56 75 ALA A CA 1
ATOM 579 C C . ALA A 1 75 ? 4.745 -19.729 -4.277 1.00 57.56 75 ALA A C 1
ATOM 581 O O . ALA A 1 75 ? 5.181 -20.195 -3.233 1.00 57.56 75 ALA A O 1
ATOM 582 N N . ARG A 1 76 ? 3.487 -19.980 -4.676 1.00 55.16 76 ARG A N 1
ATOM 583 C CA . ARG A 1 76 ? 2.549 -20.794 -3.878 1.00 55.16 76 ARG A CA 1
ATOM 584 C C . ARG A 1 76 ? 2.998 -22.248 -3.697 1.00 55.16 76 ARG A C 1
ATOM 586 O O . ARG A 1 76 ? 2.753 -22.800 -2.630 1.00 55.16 76 ARG A O 1
ATOM 593 N N . GLN A 1 77 ? 3.686 -22.838 -4.676 1.00 52.22 77 GLN A N 1
ATOM 594 C CA . GLN A 1 77 ? 4.199 -24.215 -4.589 1.00 52.22 77 GLN A CA 1
ATOM 595 C C . GLN A 1 77 ? 5.536 -24.325 -3.831 1.00 52.22 77 GLN A C 1
ATOM 597 O O . GLN A 1 77 ? 5.805 -25.359 -3.227 1.00 52.22 77 GLN A O 1
ATOM 602 N N . GLY A 1 78 ? 6.359 -23.268 -3.821 1.00 53.44 78 GLY A N 1
ATOM 603 C CA . GLY A 1 78 ? 7.649 -23.229 -3.112 1.00 53.44 78 GLY A CA 1
ATOM 604 C C . GLY A 1 78 ? 7.603 -22.648 -1.693 1.00 53.44 78 GLY A C 1
ATOM 605 O O . GLY A 1 78 ? 8.636 -22.547 -1.030 1.00 53.44 78 GLY A O 1
ATOM 606 N N . LEU A 1 79 ? 6.432 -22.221 -1.215 1.00 61.84 79 LEU A N 1
ATOM 607 C CA . LEU A 1 79 ? 6.290 -21.632 0.112 1.00 61.84 79 LEU A CA 1
ATOM 608 C C . LEU A 1 79 ? 6.302 -22.718 1.188 1.00 61.84 79 LEU A C 1
ATOM 610 O O . LEU A 1 79 ? 5.506 -23.655 1.174 1.00 61.84 79 LEU A O 1
ATOM 614 N N . LEU A 1 80 ? 7.194 -22.549 2.166 1.00 66.31 80 LEU A N 1
ATOM 615 C CA . LEU A 1 80 ? 7.269 -23.406 3.344 1.00 66.31 80 LEU A CA 1
ATOM 616 C C . LEU A 1 80 ? 5.876 -23.560 3.986 1.00 66.31 80 LEU A C 1
ATOM 618 O O . LEU A 1 80 ? 5.141 -22.573 4.100 1.00 66.31 80 LEU A O 1
ATOM 622 N N . PRO A 1 81 ? 5.521 -24.754 4.497 1.00 59.56 81 PRO A N 1
ATOM 623 C CA . PRO A 1 81 ? 4.210 -25.014 5.091 1.00 59.56 81 PRO A CA 1
ATOM 624 C C . PRO A 1 81 ? 3.871 -24.132 6.313 1.00 59.56 81 PRO A C 1
ATOM 626 O O . PRO A 1 81 ? 2.713 -24.072 6.729 1.00 59.56 81 PRO A O 1
ATOM 629 N N . ILE A 1 82 ? 4.862 -23.427 6.861 1.00 73.62 82 ILE A N 1
ATOM 630 C CA . ILE A 1 82 ? 4.780 -22.525 8.021 1.00 73.62 82 ILE A CA 1
ATOM 631 C C . ILE A 1 82 ? 4.931 -21.046 7.601 1.00 73.62 82 ILE A C 1
ATOM 633 O O . ILE A 1 82 ? 5.064 -20.153 8.432 1.00 73.62 82 ILE A O 1
ATOM 637 N N . GLY A 1 83 ? 4.956 -20.762 6.297 1.00 83.12 83 GLY A N 1
ATOM 638 C CA . GLY A 1 83 ? 5.128 -19.414 5.770 1.00 83.12 83 GLY A CA 1
ATOM 639 C C . GLY A 1 83 ? 3.956 -18.497 6.124 1.00 83.12 83 GLY A C 1
ATOM 640 O O . GLY A 1 83 ? 2.795 -18.913 6.109 1.00 83.12 83 GLY A O 1
ATOM 641 N N . ARG A 1 84 ? 4.264 -17.219 6.378 1.00 83.38 84 ARG A N 1
ATOM 642 C CA . ARG A 1 84 ? 3.280 -16.163 6.696 1.00 83.38 84 ARG A CA 1
ATOM 643 C C . ARG A 1 84 ? 2.161 -16.082 5.655 1.00 83.38 84 ARG A C 1
ATOM 645 O O . ARG A 1 84 ? 1.005 -15.907 6.020 1.00 83.38 84 ARG A O 1
ATOM 652 N N . GLU A 1 85 ? 2.492 -16.304 4.383 1.00 83.12 85 GLU A N 1
ATOM 653 C CA . GLU A 1 85 ? 1.525 -16.348 3.282 1.00 83.12 85 GLU A CA 1
ATOM 654 C C . GLU A 1 85 ? 0.493 -17.471 3.462 1.00 83.12 85 GLU A C 1
ATOM 656 O O . GLU A 1 85 ? -0.708 -17.235 3.379 1.00 83.12 85 GLU A O 1
ATOM 661 N N . ARG A 1 86 ? 0.935 -18.693 3.789 1.00 84.25 86 ARG A N 1
ATOM 662 C CA . ARG A 1 86 ? 0.037 -19.845 3.960 1.00 84.25 86 ARG A CA 1
ATOM 663 C C . ARG A 1 86 ? -0.839 -19.704 5.206 1.00 84.25 86 ARG A C 1
ATOM 665 O O . ARG A 1 86 ? -2.015 -20.056 5.176 1.00 84.25 86 ARG A O 1
ATOM 672 N N . ILE A 1 87 ? -0.284 -19.140 6.280 1.00 89.56 87 ILE A N 1
ATOM 673 C CA . ILE A 1 87 ? -1.034 -18.809 7.500 1.00 89.56 87 ILE A CA 1
ATOM 674 C C . ILE A 1 87 ? -2.109 -17.755 7.196 1.00 89.56 87 ILE A C 1
ATOM 676 O O . ILE A 1 87 ? -3.260 -17.927 7.601 1.00 89.56 87 ILE A O 1
ATOM 680 N N . ALA A 1 88 ? -1.768 -16.708 6.437 1.00 91.50 88 ALA A N 1
ATOM 681 C CA . ALA A 1 88 ? -2.724 -15.686 6.017 1.00 91.50 88 ALA A CA 1
ATOM 682 C C . ALA A 1 88 ? -3.872 -16.280 5.185 1.00 91.50 88 ALA A C 1
ATOM 684 O O . ALA A 1 88 ? -5.037 -16.028 5.487 1.00 91.50 88 ALA A O 1
ATOM 685 N N . GLN A 1 89 ? -3.552 -17.125 4.200 1.00 90.12 89 GLN A N 1
ATOM 686 C CA . GLN A 1 89 ? -4.540 -17.805 3.351 1.00 90.12 89 GLN A CA 1
ATOM 687 C C . GLN A 1 89 ? -5.481 -18.717 4.151 1.00 90.12 89 GLN A C 1
ATOM 689 O O . GLN A 1 89 ? -6.689 -18.721 3.913 1.00 90.12 89 GLN A O 1
ATOM 694 N N . ARG A 1 90 ? -4.963 -19.448 5.148 1.00 91.94 90 ARG A N 1
ATOM 695 C CA . ARG A 1 90 ? -5.791 -20.270 6.044 1.00 91.94 90 ARG A CA 1
ATOM 696 C C . ARG A 1 90 ? -6.771 -19.417 6.850 1.00 91.94 90 ARG A C 1
ATOM 698 O O . ARG A 1 90 ? -7.941 -19.770 6.957 1.00 91.94 90 ARG A O 1
ATOM 705 N N . HIS A 1 91 ? -6.311 -18.302 7.416 1.00 95.06 91 HIS A N 1
ATOM 706 C CA . HIS A 1 91 ? -7.194 -17.389 8.144 1.00 95.06 91 HIS A CA 1
ATOM 707 C C . HIS A 1 91 ? -8.233 -16.731 7.232 1.00 95.06 91 HIS A C 1
ATOM 709 O O . HIS A 1 91 ? -9.379 -16.581 7.642 1.00 95.06 91 HIS A O 1
ATOM 715 N N . TYR A 1 92 ? -7.872 -16.403 5.992 1.00 94.25 92 TYR A N 1
ATOM 716 C CA . TYR A 1 92 ? -8.822 -15.898 5.005 1.00 94.25 92 TYR A CA 1
ATOM 717 C C . TYR A 1 92 ? -9.929 -16.919 4.692 1.00 94.25 92 TYR A C 1
ATOM 719 O O . TYR A 1 92 ? -11.107 -16.570 4.745 1.00 94.25 92 TYR A O 1
ATOM 727 N N . HIS A 1 93 ? -9.579 -18.191 4.481 1.00 93.88 93 HIS A N 1
ATOM 728 C CA . HIS A 1 93 ? -10.563 -19.265 4.297 1.00 93.88 93 HIS A CA 1
ATOM 729 C C . HIS A 1 93 ? -11.507 -19.420 5.495 1.00 93.88 93 HIS A C 1
ATOM 731 O O . HIS A 1 93 ? -12.722 -19.494 5.319 1.00 93.88 93 HIS A O 1
ATOM 737 N N . LEU A 1 94 ? -10.971 -19.391 6.718 1.00 94.56 94 LEU A N 1
ATOM 738 C CA . LEU A 1 94 ? -11.791 -19.428 7.933 1.00 94.56 94 LEU A CA 1
ATOM 739 C C . LEU A 1 94 ? -12.740 -18.224 8.020 1.00 94.56 94 LEU A C 1
ATOM 741 O O . LEU A 1 94 ? -13.876 -18.367 8.467 1.00 94.56 94 LEU A O 1
ATOM 745 N N . ALA A 1 95 ? -12.316 -17.041 7.567 1.00 95.75 95 ALA A N 1
ATOM 746 C CA . ALA A 1 95 ? -13.193 -15.876 7.518 1.00 95.75 95 ALA A CA 1
ATOM 747 C C . ALA A 1 95 ? -14.380 -16.082 6.564 1.00 95.75 95 ALA A C 1
ATOM 749 O O . ALA A 1 95 ? -15.506 -15.736 6.918 1.00 95.75 95 ALA A O 1
ATOM 750 N N . LEU A 1 96 ? -14.150 -16.673 5.386 1.00 94.62 96 LEU A N 1
ATOM 751 C CA . LEU A 1 96 ? -15.215 -17.009 4.434 1.00 94.62 96 LEU A CA 1
ATOM 752 C C . LEU A 1 96 ? -16.199 -18.028 5.019 1.00 94.62 96 LEU A C 1
ATOM 754 O O . LEU A 1 96 ? -17.411 -17.874 4.879 1.00 94.62 96 LEU A O 1
ATOM 758 N N . GLU A 1 97 ? -15.691 -19.039 5.721 1.00 93.12 97 GLU A N 1
ATOM 759 C CA . GLU A 1 97 ? -16.523 -20.034 6.399 1.00 93.12 97 GLU A CA 1
ATOM 760 C C . GLU A 1 97 ? -17.399 -19.396 7.490 1.00 93.12 97 GLU A C 1
ATOM 762 O O . GLU A 1 97 ? -18.599 -19.666 7.570 1.00 93.12 97 GLU A O 1
ATOM 767 N N . LYS A 1 98 ? -16.838 -18.480 8.290 1.00 92.25 98 LYS A N 1
ATOM 768 C CA . LYS A 1 98 ? -17.602 -17.751 9.313 1.00 92.25 98 LYS A CA 1
ATOM 769 C C . LYS A 1 98 ? -18.649 -16.814 8.723 1.00 92.25 98 LYS A C 1
ATOM 771 O O . LYS A 1 98 ? -19.740 -16.712 9.279 1.00 92.25 98 LYS A O 1
ATOM 776 N N . LEU A 1 99 ? -18.378 -16.211 7.566 1.00 91.19 99 LEU A N 1
ATOM 777 C CA . LEU A 1 99 ? -19.393 -15.454 6.829 1.00 91.19 99 LEU A CA 1
ATOM 778 C C . LEU A 1 99 ? -20.528 -16.334 6.323 1.00 91.19 99 LEU A C 1
ATOM 780 O O . LEU A 1 99 ? -21.682 -15.931 6.431 1.00 91.19 99 LEU A O 1
ATOM 784 N N . ARG A 1 100 ? -20.224 -17.539 5.824 1.00 92.12 100 ARG A N 1
ATOM 785 C CA . ARG A 1 100 ? -21.252 -18.519 5.437 1.00 92.12 100 ARG A CA 1
ATOM 786 C C . ARG A 1 100 ? -22.142 -18.911 6.617 1.00 92.12 100 ARG A C 1
ATOM 788 O O . ARG A 1 100 ? -23.333 -19.122 6.435 1.00 92.12 100 ARG A O 1
ATOM 795 N N . GLN A 1 101 ? -21.577 -18.957 7.822 1.00 92.75 101 GLN A N 1
ATOM 796 C CA . GLN A 1 101 ? -22.303 -19.204 9.074 1.00 92.75 101 GLN A CA 1
ATOM 797 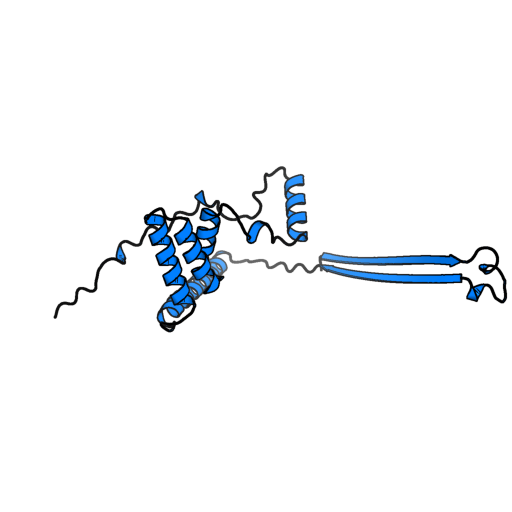C C . GLN A 1 101 ? -23.063 -17.963 9.594 1.00 92.75 101 GLN A C 1
ATOM 799 O O . GLN A 1 101 ? -23.766 -18.060 10.595 1.00 92.75 101 GLN A O 1
ATOM 804 N N . GLY A 1 102 ? -22.936 -16.802 8.941 1.00 91.56 102 GLY A N 1
ATOM 805 C CA . GLY A 1 102 ? -23.565 -15.541 9.353 1.00 91.56 102 GLY A CA 1
ATOM 806 C C . GLY A 1 102 ? -22.841 -14.794 10.481 1.00 91.56 102 GLY A C 1
ATOM 807 O O . GLY A 1 102 ? -23.283 -13.717 10.885 1.00 91.56 102 GLY A O 1
ATOM 808 N N . ASP A 1 103 ? -21.710 -15.305 10.975 1.00 92.75 103 ASP A N 1
ATOM 809 C CA . ASP A 1 103 ? -20.941 -14.682 12.055 1.00 92.75 103 ASP A CA 1
ATOM 810 C C . ASP A 1 103 ? -19.940 -13.658 11.501 1.00 92.75 103 ASP A C 1
ATOM 812 O O . ASP A 1 103 ? -18.756 -13.924 11.261 1.00 92.75 103 ASP A O 1
ATOM 816 N N . ARG A 1 104 ? -20.442 -12.436 11.300 1.00 90.62 104 ARG A N 1
ATOM 817 C CA . ARG A 1 104 ? -19.657 -11.295 10.805 1.00 90.62 104 ARG A CA 1
ATOM 818 C C . ARG A 1 104 ? -18.517 -10.905 11.748 1.00 90.62 104 ARG A C 1
ATOM 820 O O . ARG A 1 104 ? -17.452 -10.504 11.280 1.00 90.62 104 ARG A O 1
ATOM 827 N N . SER A 1 105 ? -18.720 -11.009 13.058 1.00 90.12 105 SER A N 1
ATOM 828 C CA . SER A 1 105 ? -17.707 -10.689 14.070 1.00 90.12 105 SER A CA 1
ATOM 829 C C . SER A 1 105 ? -16.507 -11.631 13.998 1.00 90.12 105 SER A C 1
ATOM 831 O O . SER A 1 105 ? -15.367 -11.168 13.908 1.00 90.12 105 SER A O 1
ATOM 833 N N . ALA A 1 106 ? -16.750 -12.944 13.977 1.00 91.19 106 ALA A N 1
ATOM 834 C CA . ALA A 1 106 ? -15.688 -13.937 13.859 1.00 91.19 106 ALA A CA 1
ATOM 835 C C . ALA A 1 106 ? -14.971 -13.839 12.505 1.00 91.19 106 ALA A C 1
ATOM 837 O O . ALA A 1 106 ? -13.745 -13.961 12.438 1.00 91.19 106 ALA A O 1
ATOM 838 N N . ALA A 1 107 ? -15.708 -13.534 11.433 1.00 94.06 107 ALA A N 1
ATOM 839 C CA . ALA A 1 107 ? -15.117 -13.280 10.125 1.00 94.06 107 ALA A CA 1
ATOM 840 C C . ALA A 1 107 ? -14.143 -12.090 10.139 1.00 94.06 107 ALA A C 1
ATOM 842 O O . ALA A 1 107 ? -13.029 -12.197 9.627 1.00 94.06 107 ALA A O 1
ATOM 843 N N . LEU A 1 108 ? -14.518 -10.971 10.770 1.00 93.56 108 LEU A N 1
ATOM 844 C CA . LEU A 1 108 ? -13.639 -9.806 10.913 1.00 93.56 108 LEU A CA 1
ATOM 845 C C . LEU A 1 108 ? -12.387 -10.117 11.743 1.00 93.56 108 LEU A C 1
ATOM 847 O O . LEU A 1 108 ? -11.299 -9.641 11.412 1.00 93.56 108 LEU A O 1
ATOM 851 N N . TRP A 1 109 ? -12.509 -10.937 12.790 1.00 93.62 109 TRP A N 1
ATOM 852 C CA . TRP A 1 109 ? -11.358 -11.376 13.580 1.00 93.62 109 TRP A CA 1
ATOM 853 C C . TRP A 1 109 ? -10.357 -12.172 12.731 1.00 93.62 109 TRP A C 1
ATOM 855 O O . TRP A 1 109 ? -9.166 -11.854 12.706 1.00 93.62 109 TRP A O 1
ATOM 865 N N . HIS A 1 110 ? -10.845 -13.148 11.960 1.00 95.75 110 HIS A N 1
ATOM 866 C CA . HIS A 1 110 ? -10.011 -13.929 11.047 1.00 95.75 110 HIS A CA 1
ATOM 867 C C . HIS A 1 110 ? -9.417 -13.089 9.907 1.00 95.75 110 HIS A C 1
ATOM 869 O O . HIS A 1 110 ? -8.260 -13.296 9.543 1.00 95.75 110 HIS A O 1
ATOM 875 N N . LEU A 1 111 ? -10.147 -12.097 9.391 1.00 94.38 111 LEU A N 1
ATOM 876 C CA . LEU A 1 111 ? -9.617 -11.157 8.399 1.00 94.38 111 LEU A CA 1
ATOM 877 C C . LEU A 1 111 ? -8.472 -10.314 8.948 1.00 94.38 111 LEU A C 1
ATOM 879 O O . LEU A 1 111 ? -7.454 -10.162 8.277 1.00 94.38 111 LEU A O 1
ATOM 883 N N . ASN A 1 112 ? -8.594 -9.806 10.173 1.00 94.25 112 ASN A N 1
ATOM 884 C CA . ASN A 1 112 ? -7.504 -9.066 10.803 1.00 94.25 112 ASN A CA 1
ATOM 885 C C . ASN A 1 112 ? -6.260 -9.948 10.988 1.00 94.25 112 ASN A C 1
ATOM 887 O O . ASN A 1 112 ? -5.151 -9.493 10.719 1.00 94.25 112 ASN A O 1
ATOM 891 N N . LEU A 1 113 ? -6.427 -11.220 11.366 1.00 94.12 113 LEU A N 1
ATOM 892 C CA . LEU A 1 113 ? -5.312 -12.171 11.442 1.00 94.12 113 LEU A CA 1
ATOM 893 C C . LEU A 1 113 ? -4.679 -12.454 10.079 1.00 94.12 113 LEU A C 1
ATOM 895 O O . LEU A 1 113 ? -3.453 -12.527 9.978 1.00 94.12 113 LEU A O 1
ATOM 899 N N . ALA A 1 114 ? -5.486 -12.595 9.026 1.00 94.31 114 ALA A N 1
ATOM 900 C CA . ALA A 1 114 ? -4.981 -12.773 7.670 1.00 94.31 114 ALA A CA 1
ATOM 901 C C . ALA A 1 114 ? -4.132 -11.566 7.237 1.00 94.31 114 ALA A C 1
ATOM 903 O O . ALA A 1 114 ? -3.000 -11.738 6.787 1.00 94.31 114 ALA A O 1
ATOM 904 N N . LEU A 1 115 ? -4.636 -10.351 7.465 1.00 92.31 115 LEU A N 1
ATOM 905 C CA . LEU A 1 115 ? -3.968 -9.098 7.104 1.00 92.31 115 LEU A CA 1
ATOM 906 C C . LEU A 1 115 ? -2.739 -8.791 7.964 1.00 92.31 115 LEU A C 1
ATOM 908 O O . LEU A 1 115 ? -1.784 -8.196 7.475 1.00 92.31 115 LEU A O 1
ATOM 912 N N . HIS A 1 116 ? -2.714 -9.232 9.221 1.00 93.25 116 HIS A N 1
ATOM 913 C CA . HIS A 1 116 ? -1.522 -9.128 10.060 1.00 93.25 116 HIS A CA 1
ATOM 914 C C . HIS A 1 116 ? -0.376 -10.009 9.534 1.00 93.25 116 HIS A C 1
ATOM 916 O O . HIS A 1 116 ? 0.798 -9.633 9.586 1.00 93.25 116 HIS A O 1
ATOM 922 N N . ASN A 1 117 ? -0.711 -11.188 9.002 1.00 90.88 117 ASN A N 1
ATOM 923 C CA . ASN A 1 117 ? 0.268 -12.109 8.432 1.00 90.88 117 ASN A CA 1
ATOM 924 C C . ASN A 1 117 ? 0.714 -11.691 7.023 1.00 90.88 117 ASN A C 1
ATOM 926 O O . ASN A 1 117 ? 1.919 -11.673 6.760 1.00 90.88 117 ASN A O 1
ATOM 930 N N . ASN A 1 118 ? -0.236 -11.327 6.153 1.00 90.06 118 ASN A N 1
ATOM 931 C CA . ASN A 1 118 ? 0.009 -10.773 4.823 1.00 90.06 118 ASN A CA 1
ATOM 932 C C . ASN A 1 118 ? -0.800 -9.472 4.610 1.00 90.06 118 ASN A C 1
ATOM 934 O O . ASN A 1 118 ? -1.948 -9.520 4.156 1.00 90.06 118 ASN A O 1
ATOM 938 N N . PRO A 1 119 ? -0.180 -8.297 4.833 1.00 87.62 119 PRO A N 1
ATOM 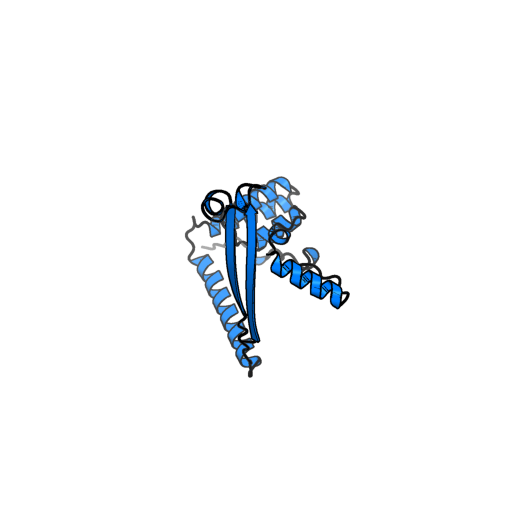939 C CA . PRO A 1 119 ? -0.823 -6.998 4.617 1.00 87.62 119 PRO A CA 1
ATOM 940 C C . PRO A 1 119 ? -1.159 -6.684 3.154 1.00 87.62 119 PRO A C 1
ATOM 942 O O . PRO A 1 119 ? -1.821 -5.690 2.880 1.00 87.62 119 PRO A O 1
ATOM 945 N N . ARG A 1 120 ? -0.673 -7.481 2.194 1.00 84.25 120 ARG A N 1
ATOM 946 C CA . ARG A 1 120 ? -0.873 -7.271 0.751 1.00 84.25 120 ARG A CA 1
ATOM 947 C C . ARG A 1 120 ? -1.941 -8.198 0.163 1.00 84.25 120 ARG A C 1
ATOM 949 O O . ARG A 1 120 ? -2.137 -8.190 -1.051 1.00 84.25 120 ARG A O 1
ATOM 956 N N . LEU A 1 121 ? -2.623 -8.991 0.994 1.00 86.50 121 LEU A N 1
ATOM 957 C CA . LEU A 1 121 ? -3.690 -9.890 0.563 1.00 86.50 121 LEU A CA 1
ATOM 958 C C . LEU A 1 121 ? -4.936 -9.091 0.155 1.00 86.50 121 LEU A C 1
ATOM 960 O O . LEU A 1 121 ? -5.788 -8.761 0.980 1.00 86.50 121 LEU A O 1
ATOM 964 N N . LEU A 1 122 ? -5.031 -8.781 -1.138 1.00 84.00 122 LEU A N 1
ATOM 965 C CA . LEU A 1 122 ? -6.065 -7.905 -1.691 1.00 84.00 122 LEU A CA 1
ATOM 966 C C . LEU A 1 122 ? -7.488 -8.398 -1.396 1.00 84.00 122 LEU A C 1
ATOM 968 O O . LEU A 1 122 ? -8.353 -7.591 -1.061 1.00 84.00 122 LEU A O 1
ATOM 972 N N . ASP A 1 123 ? -7.723 -9.707 -1.467 1.00 86.69 123 ASP A N 1
ATOM 973 C CA . ASP A 1 123 ? -9.052 -10.288 -1.250 1.00 86.69 123 ASP A CA 1
ATOM 974 C C . ASP A 1 123 ? -9.521 -10.131 0.202 1.00 86.69 123 ASP A C 1
ATOM 976 O O . ASP A 1 123 ? -10.691 -9.834 0.452 1.00 86.69 123 ASP A O 1
ATOM 980 N N . ALA A 1 124 ? -8.599 -10.232 1.166 1.00 89.06 124 ALA A N 1
ATOM 981 C CA . ALA A 1 124 ? -8.884 -9.983 2.576 1.00 89.06 124 ALA A CA 1
ATOM 982 C C . ALA A 1 124 ? -9.126 -8.493 2.856 1.00 89.06 124 ALA A C 1
ATOM 984 O O . ALA A 1 124 ? -10.045 -8.162 3.604 1.00 89.06 124 ALA A O 1
ATOM 985 N N . ILE A 1 125 ? -8.359 -7.592 2.225 1.00 87.38 125 ILE A N 1
ATOM 986 C CA . ILE A 1 125 ? -8.574 -6.138 2.328 1.00 87.38 125 ILE A CA 1
ATOM 987 C C . ILE A 1 125 ? -9.980 -5.796 1.833 1.00 87.38 125 ILE A C 1
ATOM 989 O O . ILE A 1 125 ? -10.773 -5.227 2.578 1.00 87.38 125 ILE A O 1
ATOM 993 N N . ARG A 1 126 ? -10.322 -6.218 0.609 1.00 85.00 126 ARG A N 1
ATOM 994 C CA . ARG A 1 126 ? -11.636 -5.971 -0.003 1.00 85.00 126 ARG A CA 1
ATOM 995 C C . ARG A 1 126 ? -12.774 -6.539 0.834 1.00 85.00 126 ARG A C 1
ATOM 997 O O . ARG A 1 126 ? -13.810 -5.901 1.003 1.00 85.00 126 ARG A O 1
ATOM 1004 N N . LEU A 1 127 ? -12.605 -7.754 1.356 1.00 87.75 127 LEU A N 1
ATOM 1005 C CA . LEU A 1 127 ? -13.621 -8.376 2.195 1.00 87.75 127 LEU A CA 1
ATOM 1006 C C . LEU A 1 127 ? -13.799 -7.614 3.515 1.00 87.75 127 LEU A C 1
ATOM 1008 O O . LEU A 1 127 ? -14.933 -7.348 3.904 1.00 87.75 127 LEU A O 1
ATOM 1012 N N . LYS A 1 128 ? -12.711 -7.183 4.163 1.00 88.12 128 LYS A N 1
ATOM 1013 C CA . LYS A 1 128 ? -12.773 -6.364 5.382 1.00 88.12 128 LYS A CA 1
ATOM 1014 C C . LYS A 1 128 ? -13.418 -5.001 5.117 1.00 88.12 128 LYS A C 1
ATOM 1016 O O . LYS A 1 128 ? -14.247 -4.575 5.918 1.00 88.12 128 LYS A O 1
ATOM 1021 N N . GLU A 1 129 ? -13.087 -4.340 4.009 1.00 84.62 129 GLU A N 1
ATOM 1022 C CA . GLU A 1 129 ? -13.686 -3.058 3.607 1.00 84.62 129 GLU A CA 1
ATOM 1023 C C . GLU A 1 129 ? -15.205 -3.195 3.425 1.00 84.62 129 GLU A C 1
ATOM 1025 O O . GLU A 1 129 ? -15.960 -2.423 4.018 1.00 84.62 129 GLU A O 1
ATOM 1030 N N . ARG A 1 130 ? -15.666 -4.238 2.716 1.00 83.69 130 ARG A N 1
ATOM 1031 C CA . ARG A 1 130 ? -17.101 -4.551 2.561 1.00 83.69 130 ARG A CA 1
ATOM 1032 C C . ARG A 1 130 ? -17.785 -4.815 3.903 1.00 83.69 130 ARG A C 1
ATOM 1034 O O . ARG A 1 130 ? -18.844 -4.261 4.183 1.00 83.69 130 ARG A O 1
ATOM 1041 N N . LEU A 1 131 ? -17.163 -5.612 4.773 1.00 85.56 131 LEU A N 1
ATOM 1042 C CA . LEU A 1 131 ? -17.711 -5.926 6.097 1.00 85.56 131 LEU A CA 1
ATOM 1043 C C . LEU A 1 131 ? -17.611 -4.785 7.109 1.00 85.56 131 LEU A C 1
ATOM 1045 O O . LEU A 1 131 ? -18.278 -4.842 8.138 1.00 85.56 131 LEU A O 1
ATOM 1049 N N . THR A 1 132 ? -16.789 -3.771 6.881 1.00 83.50 132 THR A 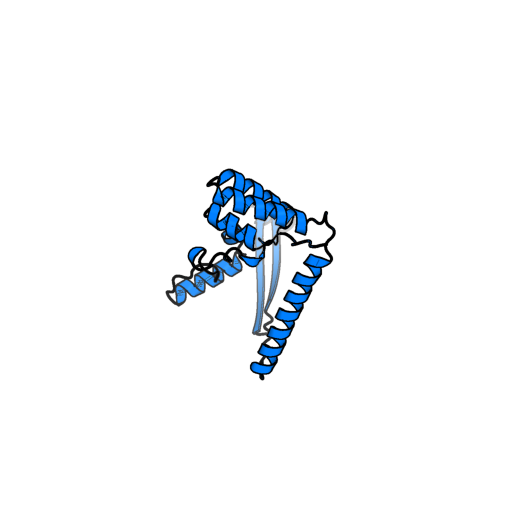N 1
ATOM 1050 C CA . THR A 1 132 ? -16.678 -2.626 7.797 1.00 83.50 132 THR A CA 1
ATOM 1051 C C . THR A 1 132 ? -17.442 -1.420 7.250 1.00 83.50 132 THR A C 1
ATOM 1053 O O . THR A 1 132 ? -17.763 -0.509 8.007 1.00 83.50 132 THR A O 1
ATOM 1056 N N . GLY A 1 133 ? -17.755 -1.406 5.948 1.00 74.19 133 GLY A N 1
ATOM 1057 C CA . GLY A 1 133 ? -18.302 -0.235 5.258 1.00 74.19 133 GLY A CA 1
ATOM 1058 C C . GLY A 1 133 ? -17.339 0.955 5.280 1.00 74.19 133 GLY A C 1
ATOM 1059 O O . GLY A 1 133 ? -17.757 2.096 5.114 1.00 74.19 133 GLY A O 1
ATOM 1060 N N . ARG A 1 134 ? -16.052 0.707 5.557 1.00 64.31 134 ARG A N 1
ATOM 1061 C CA . ARG A 1 134 ? -15.014 1.726 5.719 1.00 64.31 134 ARG A CA 1
ATOM 1062 C C . ARG A 1 134 ? -13.848 1.386 4.813 1.00 64.31 134 ARG A C 1
ATOM 1064 O O . ARG A 1 134 ? -13.333 0.272 4.858 1.00 64.31 134 ARG A O 1
ATOM 1071 N N . GLN A 1 135 ? -13.430 2.367 4.026 1.00 57.41 135 GLN A N 1
ATOM 1072 C CA . GLN A 1 135 ? -12.217 2.294 3.229 1.00 57.41 135 GLN A CA 1
ATOM 1073 C C . GLN A 1 135 ? -11.098 2.950 4.041 1.00 57.41 135 GLN A C 1
ATOM 1075 O O . GLN A 1 135 ? -11.010 4.171 4.085 1.00 57.41 135 GLN A O 1
ATOM 1080 N N . GLU A 1 136 ? -10.243 2.167 4.707 1.00 52.41 136 GLU A N 1
ATOM 1081 C CA . GLU A 1 136 ? -9.101 2.736 5.455 1.00 52.41 136 GLU A CA 1
ATOM 1082 C C . GLU A 1 136 ? -8.182 3.562 4.522 1.00 52.41 136 GLU A C 1
ATOM 1084 O O . GLU A 1 136 ? -7.593 4.555 4.941 1.00 52.41 136 GLU A O 1
ATOM 1089 N N . TRP A 1 137 ? -8.161 3.236 3.223 1.00 52.53 137 TRP A N 1
ATOM 1090 C CA . TRP A 1 137 ? -7.369 3.919 2.194 1.00 52.53 137 TRP A CA 1
ATOM 1091 C C . TRP A 1 137 ? -7.940 5.267 1.713 1.00 52.53 137 TRP A C 1
ATOM 1093 O O . TRP A 1 137 ? -7.211 6.050 1.104 1.00 52.53 137 TRP A O 1
ATOM 1103 N N . SER A 1 138 ? -9.216 5.585 1.982 1.00 49.59 138 SER A N 1
ATOM 1104 C CA . SER A 1 138 ? -9.791 6.877 1.568 1.00 49.59 138 SER A CA 1
ATOM 1105 C C . SER A 1 138 ? -9.258 8.049 2.398 1.00 49.59 138 SER A C 1
ATOM 1107 O O . SER A 1 138 ? -9.312 9.192 1.951 1.00 49.59 138 SER A O 1
ATOM 1109 N N . ALA A 1 139 ? -8.737 7.772 3.598 1.00 50.69 139 ALA A N 1
ATOM 1110 C CA . ALA A 1 139 ? -8.178 8.776 4.500 1.00 50.69 139 ALA A CA 1
ATOM 1111 C C . ALA A 1 139 ? -6.716 9.141 4.177 1.00 50.69 139 ALA A C 1
ATOM 1113 O O . ALA A 1 139 ? -6.225 10.165 4.642 1.00 50.69 139 ALA A O 1
ATOM 1114 N N . GLU A 1 140 ? -6.021 8.332 3.370 1.00 50.03 140 GLU A N 1
ATOM 1115 C CA . GLU A 1 140 ? -4.560 8.387 3.203 1.00 50.03 140 GLU A CA 1
ATOM 1116 C C . GLU A 1 140 ? -4.130 8.941 1.828 1.00 50.03 140 GLU A C 1
ATOM 1118 O O . GLU A 1 140 ? -3.049 8.662 1.307 1.00 50.03 140 GLU A O 1
ATOM 1123 N N . GLY A 1 141 ? -4.990 9.740 1.193 1.00 54.03 141 GLY A N 1
ATOM 1124 C CA . GLY A 1 141 ? -4.624 10.489 -0.006 1.00 54.03 141 GLY A CA 1
ATOM 1125 C C . GLY A 1 141 ? -3.681 11.640 0.348 1.00 54.03 141 GLY A C 1
ATOM 1126 O O . GLY A 1 141 ? -4.041 12.515 1.132 1.00 54.03 141 GLY A O 1
ATOM 1127 N N . SER A 1 142 ? -2.482 11.686 -0.247 1.00 55.00 142 SER A N 1
ATOM 1128 C CA . SER A 1 142 ? -1.575 12.829 -0.086 1.00 55.00 142 SER A CA 1
ATOM 1129 C C . SER A 1 142 ? -2.298 14.133 -0.458 1.00 55.00 142 SER A C 1
ATOM 1131 O O . SER A 1 142 ? -2.872 14.230 -1.544 1.00 55.00 142 SER A O 1
ATOM 1133 N N . GLY A 1 143 ? -2.279 15.142 0.423 1.00 57.44 143 GLY A N 1
ATOM 1134 C CA . GLY A 1 143 ? -3.092 16.365 0.283 1.00 57.44 143 GLY A CA 1
ATOM 1135 C C . GLY A 1 143 ? -2.967 17.074 -1.075 1.00 57.44 143 GLY A C 1
ATOM 1136 O O . GLY A 1 143 ? -3.943 17.628 -1.576 1.00 57.44 143 GLY A O 1
ATOM 1137 N N . GLY A 1 144 ? -1.810 16.969 -1.740 1.00 62.09 144 GLY A N 1
ATOM 1138 C CA . GLY A 1 144 ? -1.613 17.484 -3.100 1.00 62.09 144 GLY A CA 1
ATOM 1139 C C . GLY A 1 144 ? -2.440 16.767 -4.178 1.00 62.09 144 GLY A C 1
ATOM 1140 O O . GLY A 1 144 ? -2.942 17.413 -5.095 1.00 62.09 144 GLY A O 1
ATOM 1141 N N . ARG A 1 145 ? -2.645 15.446 -4.067 1.00 54.62 145 ARG A N 1
ATOM 1142 C CA . ARG A 1 145 ? -3.520 14.696 -4.986 1.00 54.62 145 ARG A CA 1
ATOM 1143 C C . ARG A 1 145 ? -4.981 15.060 -4.759 1.00 54.62 145 ARG A C 1
ATOM 1145 O O . ARG A 1 145 ? -5.700 15.281 -5.727 1.00 54.62 145 ARG A O 1
ATOM 1152 N N . LEU A 1 146 ? -5.392 15.187 -3.497 1.00 59.12 146 LEU A N 1
ATOM 1153 C CA . LEU A 1 146 ? -6.748 15.602 -3.138 1.00 59.12 146 LEU A CA 1
ATOM 1154 C C . LEU A 1 146 ? -7.079 16.997 -3.698 1.00 59.12 146 LEU A C 1
ATOM 1156 O O . LEU A 1 146 ? -8.145 17.189 -4.276 1.00 59.12 146 LEU A O 1
ATOM 1160 N N . PHE A 1 147 ? -6.130 17.935 -3.612 1.00 62.97 147 PHE A N 1
ATOM 1161 C CA . PHE A 1 147 ? -6.256 19.280 -4.175 1.00 62.97 147 PHE A CA 1
ATOM 1162 C C . PHE A 1 147 ? -6.422 19.277 -5.704 1.00 62.97 147 PHE A C 1
ATOM 1164 O O . PHE A 1 147 ? -7.341 19.910 -6.220 1.00 62.97 147 PHE A O 1
ATOM 1171 N N . LEU A 1 148 ? -5.582 18.531 -6.434 1.00 65.00 148 LEU A N 1
ATOM 1172 C CA . LEU A 1 148 ? -5.695 18.422 -7.895 1.00 65.00 148 LEU A CA 1
ATOM 1173 C C . LEU A 1 148 ? -7.020 17.776 -8.324 1.00 65.00 148 LEU A C 1
ATOM 1175 O O . LEU A 1 148 ? -7.663 18.257 -9.255 1.00 65.00 148 LEU A O 1
ATOM 1179 N N . HIS A 1 149 ? -7.460 16.726 -7.624 1.00 61.50 149 HIS A N 1
ATOM 1180 C CA . HIS A 1 149 ? -8.755 16.091 -7.882 1.00 61.50 149 HIS A CA 1
ATOM 1181 C C . HIS A 1 149 ? -9.927 17.055 -7.654 1.00 61.50 149 HIS A C 1
ATOM 1183 O O . HIS A 1 149 ? -10.832 17.113 -8.487 1.00 61.50 149 HIS A O 1
ATOM 1189 N N . ALA A 1 150 ? -9.888 17.847 -6.579 1.00 62.94 150 ALA A N 1
ATOM 1190 C CA . ALA A 1 150 ? -10.905 18.857 -6.291 1.00 62.94 150 ALA A CA 1
ATOM 1191 C C . ALA A 1 150 ? -10.963 19.953 -7.369 1.00 62.94 150 ALA A C 1
ATOM 1193 O O . ALA A 1 150 ? -12.045 20.419 -7.728 1.00 62.94 150 ALA A O 1
ATOM 1194 N N . LEU A 1 151 ? -9.811 20.337 -7.924 1.00 69.62 151 LEU A N 1
ATOM 1195 C CA . LEU A 1 151 ? -9.728 21.354 -8.971 1.00 69.62 151 LEU A CA 1
ATOM 1196 C C . LEU A 1 151 ? -10.343 20.858 -10.291 1.00 69.62 151 LEU A C 1
ATOM 1198 O O . LEU A 1 151 ? -11.145 21.565 -10.897 1.00 69.62 151 LEU A O 1
ATOM 1202 N N . ILE A 1 152 ? -10.066 19.605 -10.672 1.00 68.50 152 ILE A N 1
ATOM 1203 C CA . ILE A 1 152 ? -10.650 18.958 -11.862 1.00 68.50 152 ILE A CA 1
ATOM 1204 C C . ILE A 1 152 ? -12.170 18.783 -11.716 1.00 68.50 152 ILE A C 1
ATOM 1206 O O . ILE A 1 152 ? -12.907 19.026 -12.675 1.00 68.50 152 ILE A O 1
ATOM 1210 N N . ALA A 1 153 ? -12.647 18.381 -10.530 1.00 68.12 153 ALA A N 1
ATOM 1211 C CA . ALA A 1 153 ? -14.078 18.242 -10.245 1.00 68.12 153 ALA A CA 1
ATOM 1212 C C . ALA A 1 153 ? -14.814 19.577 -10.415 1.00 68.12 153 ALA A C 1
ATOM 1214 O O . ALA A 1 153 ? -15.847 19.647 -11.082 1.00 68.12 153 ALA A O 1
ATOM 1215 N N . ARG A 1 154 ? -14.230 20.653 -9.873 1.00 69.31 154 ARG A N 1
ATOM 1216 C CA . ARG A 1 154 ? -14.769 22.014 -9.962 1.00 69.31 154 ARG A CA 1
ATOM 1217 C C . ARG A 1 154 ? -14.833 22.533 -11.399 1.00 69.31 154 ARG A C 1
ATOM 1219 O O . ARG A 1 154 ? -15.768 23.250 -11.733 1.00 69.31 154 ARG A O 1
ATOM 1226 N N . GLU A 1 155 ? -13.850 22.202 -12.230 1.00 68.50 155 GLU A N 1
ATOM 1227 C CA . GLU A 1 155 ? -13.741 22.742 -13.589 1.00 68.50 155 GLU A CA 1
ATOM 1228 C C . GLU A 1 155 ? -14.607 21.994 -14.611 1.00 68.50 155 GLU A C 1
ATOM 1230 O O . GLU A 1 155 ? -15.114 22.600 -15.552 1.00 68.50 155 GLU A O 1
ATOM 1235 N N . ARG A 1 156 ? -14.812 20.682 -14.432 1.00 66.25 156 ARG A N 1
ATOM 1236 C CA . ARG A 1 156 ? -15.550 19.850 -15.398 1.00 66.25 156 ARG A CA 1
ATOM 1237 C C . ARG A 1 156 ? -16.948 19.418 -14.950 1.00 66.25 156 ARG A C 1
ATOM 1239 O O . ARG A 1 156 ? -17.633 18.766 -15.728 1.00 66.25 156 ARG A O 1
ATOM 1246 N N . GLY A 1 157 ? -17.370 19.759 -13.729 1.00 55.97 157 GLY A N 1
ATOM 1247 C CA . GLY A 1 157 ? -18.720 19.463 -13.229 1.00 55.97 157 GLY A CA 1
ATOM 1248 C C . GLY A 1 157 ? -19.026 17.970 -13.056 1.00 55.97 157 GLY A C 1
ATOM 1249 O O . GLY A 1 157 ? -20.192 17.590 -12.993 1.00 55.97 157 GLY A O 1
ATOM 1250 N N . TYR A 1 158 ? -18.000 17.118 -12.997 1.00 57.28 158 TYR A N 1
ATOM 1251 C CA . TYR A 1 158 ? -18.163 15.694 -12.715 1.00 57.28 158 TYR A CA 1
ATOM 1252 C C . TYR A 1 158 ? -18.218 15.456 -11.205 1.00 57.28 158 TYR A C 1
ATOM 1254 O O . TYR A 1 158 ? -17.372 15.969 -10.468 1.00 57.28 158 TYR A O 1
ATOM 1262 N N . ASP A 1 159 ? -19.148 14.606 -10.764 1.00 53.00 159 ASP A N 1
ATOM 1263 C CA . ASP A 1 159 ? -19.062 13.953 -9.458 1.00 53.00 159 ASP A CA 1
ATOM 1264 C C . ASP A 1 159 ? -17.928 12.924 -9.529 1.00 53.00 159 ASP A C 1
ATOM 1266 O O . ASP A 1 159 ? -18.088 11.792 -9.998 1.00 53.00 159 ASP A O 1
ATOM 1270 N N . LEU A 1 160 ? -16.713 13.364 -9.202 1.00 52.53 160 LEU A N 1
ATOM 1271 C CA . LEU A 1 160 ? -15.579 12.459 -9.145 1.00 52.53 160 LEU A CA 1
ATOM 1272 C C . LEU A 1 160 ? -15.782 11.536 -7.943 1.00 52.53 160 LEU A C 1
ATOM 1274 O O . LEU A 1 160 ? -15.474 11.915 -6.814 1.00 52.53 160 LEU A O 1
ATOM 1278 N N . LYS A 1 161 ? -16.207 10.291 -8.208 1.00 51.53 161 LYS A N 1
ATOM 1279 C CA . LYS A 1 161 ? -15.964 9.169 -7.295 1.00 51.53 161 LYS A CA 1
ATOM 1280 C C . LYS A 1 161 ? -14.472 9.194 -6.966 1.00 51.53 161 LYS A C 1
ATOM 1282 O O . LYS A 1 161 ? -13.629 8.933 -7.830 1.00 51.53 161 LYS A O 1
ATOM 1287 N N . LEU A 1 162 ? -14.144 9.630 -5.750 1.00 48.38 162 LEU A N 1
ATOM 1288 C CA . LEU A 1 162 ? -12.765 9.711 -5.304 1.00 48.38 162 LEU A CA 1
ATOM 1289 C C . LEU A 1 162 ? -12.172 8.311 -5.430 1.00 48.38 162 LEU A C 1
ATOM 1291 O O . LEU A 1 162 ? -12.712 7.360 -4.875 1.00 48.38 162 LEU A O 1
ATOM 1295 N N . PHE A 1 163 ? -11.061 8.224 -6.159 1.00 52.56 163 PHE A N 1
ATOM 1296 C CA . PHE A 1 163 ? -10.373 6.987 -6.514 1.00 52.56 163 PHE A CA 1
ATOM 1297 C C . PHE A 1 163 ? -11.151 6.139 -7.534 1.00 52.56 163 PHE A C 1
ATOM 1299 O O . PHE A 1 163 ? -12.201 5.582 -7.242 1.00 52.56 163 PHE A O 1
ATOM 1306 N N . GLY A 1 164 ? -10.588 5.973 -8.737 1.00 47.91 164 GLY A N 1
ATOM 1307 C CA . GLY A 1 164 ? -11.071 5.037 -9.762 1.00 47.91 164 GLY A CA 1
ATOM 1308 C C . GLY A 1 164 ? -10.909 3.564 -9.361 1.00 47.91 164 GLY A C 1
ATOM 1309 O O . GLY A 1 164 ? -10.225 2.807 -10.044 1.00 47.91 164 GLY A O 1
ATOM 1310 N N . ARG A 1 165 ? -11.490 3.162 -8.228 1.00 48.84 165 ARG A N 1
ATOM 1311 C CA . ARG A 1 165 ? -11.649 1.773 -7.802 1.00 48.84 165 ARG A CA 1
ATOM 1312 C C . ARG A 1 165 ? -13.063 1.312 -8.168 1.00 48.84 165 ARG A C 1
ATOM 1314 O O . ARG A 1 165 ? -13.997 2.095 -8.011 1.00 48.84 165 ARG A O 1
ATOM 1321 N N . PRO A 1 166 ? -13.227 0.072 -8.656 1.00 45.75 166 PRO A N 1
ATOM 1322 C CA . PRO A 1 166 ? -14.551 -0.489 -8.896 1.00 45.75 166 PRO A CA 1
ATOM 1323 C C . PRO A 1 166 ? -15.370 -0.461 -7.600 1.00 45.75 166 PRO A C 1
ATOM 1325 O O . PRO A 1 166 ? -14.820 -0.674 -6.516 1.00 45.75 166 PRO A O 1
ATOM 1328 N N . ASP A 1 167 ? -16.664 -0.167 -7.732 1.00 44.69 167 ASP A N 1
ATOM 1329 C CA . ASP A 1 167 ? -17.638 -0.217 -6.640 1.00 44.69 167 ASP A CA 1
ATOM 1330 C C . ASP A 1 167 ? -17.537 -1.600 -5.957 1.00 44.69 167 ASP A C 1
ATOM 1332 O O . ASP A 1 167 ? -17.359 -2.598 -6.669 1.00 44.69 167 ASP A O 1
ATOM 1336 N N . PRO A 1 168 ? -17.614 -1.723 -4.616 1.00 45.94 168 PRO A N 1
ATOM 1337 C CA . PRO A 1 168 ? -17.661 -3.028 -3.944 1.00 45.94 168 PRO A CA 1
ATOM 1338 C C . PRO A 1 168 ? -18.738 -3.964 -4.512 1.00 45.94 168 PRO A C 1
ATOM 1340 O O . PRO A 1 168 ? -18.561 -5.181 -4.448 1.00 45.94 168 PRO A O 1
ATOM 1343 N N . ASP A 1 169 ? -19.788 -3.394 -5.105 1.00 46.81 169 ASP A N 1
ATOM 1344 C CA . ASP A 1 169 ? -20.898 -4.109 -5.738 1.00 46.81 169 ASP A CA 1
ATOM 1345 C C . ASP A 1 169 ? -20.600 -4.547 -7.186 1.00 46.81 169 ASP A C 1
ATOM 1347 O O . ASP A 1 169 ? -21.349 -5.329 -7.760 1.00 46.81 169 ASP A O 1
ATOM 1351 N N . THR A 1 170 ? -19.508 -4.072 -7.799 1.00 44.50 170 THR A N 1
ATOM 1352 C CA . THR A 1 170 ? -19.095 -4.454 -9.168 1.00 44.50 170 THR A CA 1
ATOM 1353 C C . THR A 1 170 ? -18.103 -5.619 -9.190 1.00 44.50 170 THR A C 1
ATOM 1355 O O . THR A 1 170 ? -17.795 -6.146 -10.255 1.00 44.50 170 THR A O 1
ATOM 1358 N N . VAL A 1 171 ? -17.557 -6.016 -8.037 1.00 46.41 171 VAL A N 1
ATOM 1359 C CA . VAL A 1 171 ? -16.612 -7.136 -7.954 1.00 46.41 171 VAL A CA 1
ATOM 1360 C C . VAL A 1 171 ? -17.389 -8.394 -7.588 1.00 46.41 171 VAL A C 1
ATOM 1362 O O . VAL A 1 171 ? -17.611 -8.666 -6.404 1.00 46.41 171 VAL A O 1
ATOM 1365 N N . GLU A 1 172 ? -17.787 -9.152 -8.613 1.00 48.91 172 GLU A N 1
ATOM 1366 C CA . GLU A 1 172 ? -18.235 -10.538 -8.461 1.00 48.91 172 GLU A CA 1
ATOM 1367 C C . GLU A 1 172 ? -17.241 -11.274 -7.558 1.00 48.91 172 GLU A C 1
ATOM 1369 O O . GLU A 1 172 ? -16.020 -11.226 -7.750 1.00 48.91 172 GLU A O 1
ATOM 1374 N N . LEU A 1 173 ? -17.765 -11.889 -6.496 1.00 49.84 173 LEU A N 1
ATOM 1375 C CA . LEU A 1 173 ? -16.982 -12.825 -5.703 1.00 49.84 173 LEU A CA 1
ATOM 1376 C C . LEU A 1 173 ? -16.444 -13.887 -6.670 1.00 49.84 173 LEU A C 1
ATOM 1378 O O . LEU A 1 173 ? -17.210 -14.316 -7.530 1.00 49.84 173 LEU A O 1
ATOM 1382 N N . PRO A 1 174 ? -15.179 -14.329 -6.553 1.00 46.84 174 PRO A N 1
ATOM 1383 C CA . PRO A 1 174 ? -14.799 -15.562 -7.218 1.00 46.84 174 PRO A CA 1
ATOM 1384 C C . PRO A 1 174 ? -15.785 -16.622 -6.730 1.00 46.84 174 PRO A C 1
ATOM 1386 O O . PRO A 1 174 ? -15.879 -16.866 -5.520 1.00 46.84 174 PRO A O 1
ATOM 1389 N N . GLU A 1 175 ? -16.592 -17.158 -7.647 1.00 52.81 175 GLU A N 1
ATOM 1390 C CA . GLU A 1 175 ? -17.434 -18.295 -7.318 1.00 52.81 175 GLU A CA 1
ATOM 1391 C C . GLU A 1 175 ? -16.522 -19.384 -6.748 1.00 52.81 175 GLU A C 1
ATOM 1393 O O . GLU A 1 175 ? -15.375 -19.516 -7.194 1.00 52.81 175 GLU A O 1
ATOM 1398 N N . PRO A 1 176 ? -16.961 -20.092 -5.694 1.00 46.12 176 PRO A N 1
ATOM 1399 C CA . PRO A 1 176 ? -16.179 -21.191 -5.162 1.00 46.12 176 PRO A CA 1
ATOM 1400 C C . PRO A 1 176 ? -15.885 -22.142 -6.319 1.00 46.12 176 PRO A C 1
ATOM 1402 O O . PRO A 1 176 ? -16.809 -22.664 -6.933 1.00 46.12 176 PRO A O 1
ATOM 1405 N N . ASP A 1 177 ? -14.603 -22.310 -6.631 1.00 46.16 177 ASP A N 1
ATOM 1406 C CA . ASP A 1 177 ? -14.146 -23.233 -7.657 1.00 46.16 177 ASP A CA 1
ATOM 1407 C C . ASP A 1 177 ? -14.601 -24.634 -7.221 1.00 46.16 177 ASP A C 1
ATOM 1409 O O . ASP A 1 177 ? -14.042 -25.224 -6.292 1.00 46.16 177 ASP A O 1
ATOM 1413 N N . GLU A 1 178 ? -15.686 -25.139 -7.818 1.00 46.62 178 GLU A N 1
ATOM 1414 C CA . GLU A 1 178 ? -16.302 -26.428 -7.460 1.00 46.62 178 GLU A CA 1
ATOM 1415 C C . GLU A 1 178 ? -15.305 -27.596 -7.600 1.00 46.62 178 GLU A C 1
ATOM 1417 O O . GLU A 1 178 ? -15.496 -28.680 -7.039 1.00 46.62 178 GLU A O 1
ATOM 1422 N N . THR A 1 179 ? -14.186 -27.342 -8.280 1.00 47.72 179 THR A N 1
ATOM 1423 C CA . THR A 1 179 ? -13.088 -28.265 -8.541 1.00 47.72 179 THR A CA 1
ATOM 1424 C C . THR A 1 179 ? -12.259 -28.637 -7.299 1.00 47.72 179 THR A C 1
ATOM 1426 O O . THR A 1 179 ? -11.564 -29.651 -7.325 1.00 47.72 179 THR A O 1
ATOM 1429 N N . GLU A 1 180 ? -12.335 -27.896 -6.184 1.00 46.28 180 GLU A N 1
ATOM 1430 C CA . GLU A 1 180 ? -11.506 -28.169 -4.989 1.00 46.28 180 GLU A CA 1
ATOM 1431 C C . GLU A 1 180 ? -12.119 -29.178 -3.992 1.00 46.28 180 GLU A C 1
ATOM 1433 O O . GLU A 1 180 ? -11.509 -29.497 -2.970 1.00 46.28 180 GLU A O 1
ATOM 1438 N N . THR A 1 181 ? -13.301 -29.735 -4.291 1.00 44.91 181 THR A N 1
ATOM 1439 C CA . THR A 1 181 ? -14.023 -30.653 -3.381 1.00 44.91 181 THR A CA 1
ATOM 1440 C C . THR A 1 181 ? -13.901 -32.139 -3.721 1.00 44.91 181 THR A C 1
ATOM 1442 O O . THR A 1 181 ? -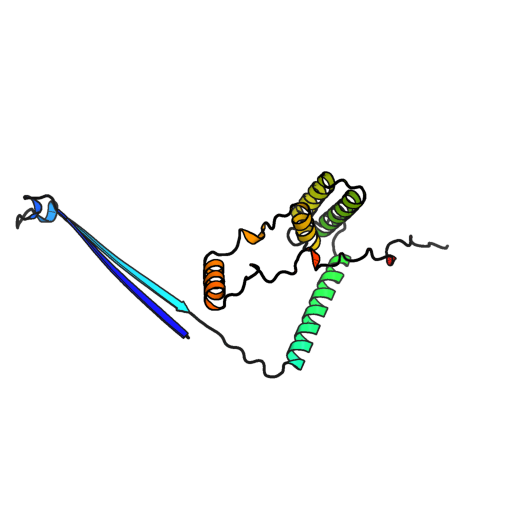14.614 -32.950 -3.128 1.00 44.91 181 THR A O 1
ATOM 1445 N N . GLN A 1 182 ? -13.017 -32.538 -4.640 1.00 43.44 182 GLN A N 1
ATOM 1446 C CA . GLN A 1 182 ? -12.759 -33.962 -4.863 1.00 43.44 182 GLN A CA 1
ATOM 1447 C C . GLN A 1 182 ? -11.643 -34.443 -3.921 1.00 43.44 182 GL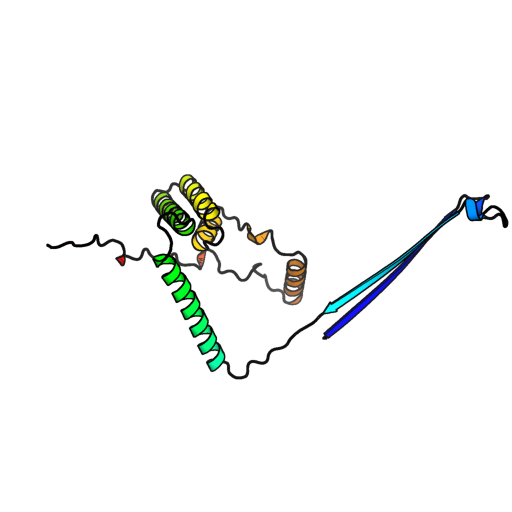N A C 1
ATOM 1449 O O . GLN A 1 182 ? -10.487 -34.046 -4.095 1.00 43.44 182 GLN A O 1
ATOM 1454 N N . PRO A 1 183 ? -11.947 -35.266 -2.894 1.00 50.41 183 PRO A N 1
ATOM 1455 C CA . PRO A 1 183 ? -10.897 -35.918 -2.122 1.00 50.41 183 PRO A CA 1
ATOM 1456 C C . PRO A 1 183 ? -10.052 -36.780 -3.071 1.00 50.41 183 PRO A C 1
ATOM 1458 O O . PRO A 1 183 ? -10.591 -37.286 -4.058 1.00 50.41 183 PRO A O 1
ATOM 1461 N N . PRO A 1 184 ? -8.746 -36.966 -2.804 1.00 50.16 184 PRO A N 1
ATOM 1462 C CA . PRO A 1 184 ? -7.919 -37.821 -3.638 1.00 50.16 184 PRO A CA 1
ATOM 1463 C C . PRO A 1 184 ? -8.520 -39.228 -3.622 1.00 50.16 184 PRO A C 1
ATOM 1465 O O . PRO A 1 184 ? -8.462 -39.920 -2.605 1.00 50.16 184 PRO A O 1
ATOM 1468 N N . THR A 1 185 ? -9.121 -39.637 -4.740 1.00 47.44 185 THR A N 1
ATOM 1469 C CA . THR A 1 185 ? -9.471 -41.029 -5.007 1.00 47.44 185 THR A CA 1
ATOM 1470 C C . THR A 1 185 ? -8.158 -41.793 -5.102 1.00 47.44 185 THR A C 1
ATOM 1472 O O . THR A 1 185 ? -7.546 -41.902 -6.160 1.00 47.44 185 THR A O 1
ATOM 1475 N N . GLY A 1 186 ? -7.676 -42.239 -3.946 1.00 52.75 186 GLY A N 1
ATOM 1476 C CA . GLY A 1 186 ? -6.732 -43.331 -3.865 1.00 52.75 186 GLY A CA 1
ATOM 1477 C C . GLY A 1 186 ? -7.483 -44.598 -4.230 1.00 52.75 186 GLY A C 1
ATOM 1478 O O . GLY A 1 186 ? -8.385 -45.010 -3.504 1.00 52.75 186 GLY A O 1
ATOM 1479 N N . GLU A 1 187 ? -7.108 -45.195 -5.350 1.00 44.34 187 GLU A N 1
ATOM 1480 C CA . GLU A 1 187 ? -7.338 -46.611 -5.596 1.00 44.34 187 GLU A CA 1
ATOM 1481 C C . GLU A 1 187 ? -5.981 -47.325 -5.736 1.00 44.34 187 GLU A C 1
ATOM 1483 O O . GLU A 1 187 ? -4.987 -46.667 -6.063 1.00 44.34 187 GLU A O 1
ATOM 1488 N N . PRO A 1 188 ? -5.935 -48.614 -5.348 1.00 55.16 188 PRO A N 1
ATOM 1489 C CA . PRO A 1 188 ? -4.759 -49.307 -4.806 1.00 55.16 188 PRO A CA 1
ATOM 1490 C C . PRO A 1 188 ? -3.681 -49.713 -5.816 1.00 55.16 188 PRO A C 1
ATOM 1492 O O . PRO A 1 188 ? -4.006 -49.949 -7.001 1.00 55.16 188 PRO A O 1
#

Sequence (188 aa):
LIGGLFREVTTDGHSQVPGLGNLPWIGPLFRSIAESTTREEVIILLTLHVVKDYDAYAAASRKQLENAERIRVGARQGLLPIGRERIAQRHYHLALEKLRQGDRSAALWHLNLALHNNPRLLDAIRLKERLTGRQEWSAEGSGGRLFLHALIARERGYDLKLFGRPDPDTVELPEPDETETQPPTGEP

pLDDT: mean 70.61, std 15.3, range [43.44, 95.75]

Secondary structure (DSSP, 8-state):
--EEEEEEEEEEEEEE-TTGGG-TTTGGGGEEEEEEEEEEEEEE-------S-HHHHHHHHHHHHHHHHHHHHHHHHHS-TT-HHHHHHHHHHHHHHHHHTT-HHHHHHHHHHHHHH-TT-HHHHHHHHHHHT--GGGG---HHHHHHHHHHHHHH-----SS-PPPTTTS------GGGG-------

Foldseek 3Di:
DPDKDKDKDKDWDKDFDPPLLPDPPRNVVRIDIDIDIDIDIDDDDDDDDDDPCPPVVVVVVVVVVVVVVVCVVVCVVPADCPALQVQLVVLQVVLVVCVVVVNLPSSLVSLVSSCVSPVPPVVSLLVNCVSVVDNPVVVPPDVVVVVVVVVVCVVPVDPPPPDPDDDSVPDDDPDPPPVVPDDPPDDD

Radius of gyration: 30.44 Å; chains: 1; bounding box: 50×107×55 Å